Protein AF-A0A956RAL1-F1 (afdb_monomer_lite)

Structure (mmCIF, N/CA/C/O backbone):
data_AF-A0A956RAL1-F1
#
_entry.id   AF-A0A956RAL1-F1
#
loop_
_atom_site.group_PDB
_atom_site.id
_atom_site.type_symbol
_atom_site.label_atom_id
_atom_site.label_alt_id
_atom_site.label_comp_id
_atom_site.label_asym_id
_atom_site.label_entity_id
_atom_site.label_seq_id
_atom_site.pdbx_PDB_ins_code
_atom_site.Cartn_x
_atom_site.Cartn_y
_atom_site.Cartn_z
_atom_site.occupancy
_atom_site.B_iso_or_equiv
_atom_site.auth_seq_id
_atom_site.auth_comp_id
_atom_site.auth_asym_id
_atom_site.auth_atom_id
_atom_site.pdbx_PDB_model_num
ATOM 1 N N . MET A 1 1 ? -37.341 26.198 13.823 1.00 44.50 1 MET A N 1
ATOM 2 C CA . MET A 1 1 ? -37.412 26.665 12.422 1.00 44.50 1 MET A CA 1
ATOM 3 C C . MET A 1 1 ? -36.314 27.700 12.213 1.00 44.50 1 MET A C 1
ATOM 5 O O . MET A 1 1 ? -36.514 28.864 12.529 1.00 44.50 1 MET A O 1
ATOM 9 N N . ARG A 1 2 ? -35.116 27.268 11.810 1.00 42.72 2 ARG A N 1
ATOM 10 C CA . ARG A 1 2 ? -34.010 28.156 11.431 1.00 42.72 2 ARG A CA 1
ATOM 11 C C . ARG A 1 2 ? -33.652 27.806 9.994 1.00 42.72 2 ARG A C 1
ATOM 13 O O . ARG A 1 2 ? -33.245 26.686 9.722 1.00 42.72 2 ARG A O 1
ATOM 20 N N . THR A 1 3 ? -33.928 28.733 9.090 1.00 53.50 3 THR A N 1
ATOM 21 C CA . THR A 1 3 ? -33.617 28.647 7.665 1.00 53.50 3 THR A CA 1
ATOM 22 C C . THR A 1 3 ? -32.157 29.041 7.475 1.00 53.50 3 THR A C 1
ATOM 24 O O . THR A 1 3 ? -31.826 30.223 7.567 1.00 53.50 3 THR A O 1
ATOM 27 N N . SER A 1 4 ? -31.286 28.058 7.263 1.00 60.62 4 SER A N 1
ATOM 28 C CA . SER A 1 4 ? -29.888 28.298 6.905 1.00 60.62 4 SER A CA 1
ATOM 29 C C . SER A 1 4 ? -29.792 28.552 5.402 1.00 60.62 4 SER A C 1
ATOM 31 O O . SER A 1 4 ? -30.227 27.738 4.590 1.00 60.62 4 SER A O 1
ATOM 33 N N . SER A 1 5 ? -29.276 29.729 5.060 1.00 61.03 5 SER A N 1
ATOM 34 C CA . SER A 1 5 ? -29.072 30.231 3.703 1.00 61.03 5 SER A CA 1
ATOM 35 C C . SER A 1 5 ? -27.859 29.544 3.067 1.00 61.03 5 SER A C 1
ATOM 37 O O . SER A 1 5 ? -26.774 29.583 3.641 1.00 61.03 5 SER A O 1
ATOM 39 N N . LEU A 1 6 ? -28.034 28.935 1.893 1.00 53.41 6 LEU A N 1
ATOM 40 C CA . LEU A 1 6 ? -26.954 28.331 1.102 1.00 53.41 6 LEU A CA 1
ATOM 41 C C . LEU A 1 6 ? -26.214 29.410 0.282 1.00 53.41 6 LEU A C 1
ATOM 43 O O . LEU A 1 6 ? -26.884 30.232 -0.352 1.00 53.41 6 LEU A O 1
ATOM 47 N N . PRO A 1 7 ? -24.867 29.431 0.258 1.00 57.94 7 PRO A N 1
ATOM 48 C CA . PRO A 1 7 ? -24.104 30.259 -0.667 1.00 57.94 7 PRO A CA 1
ATOM 49 C C . PRO A 1 7 ? -24.065 29.647 -2.079 1.00 57.94 7 PRO A C 1
ATOM 51 O O . PRO A 1 7 ? -23.957 28.440 -2.272 1.00 57.94 7 PRO A O 1
ATOM 54 N N . SER A 1 8 ? -24.184 30.532 -3.064 1.00 59.50 8 SER A N 1
ATOM 55 C CA . SER A 1 8 ? -24.263 30.266 -4.503 1.00 59.50 8 SER A CA 1
ATOM 56 C C . SER A 1 8 ? -22.909 29.823 -5.087 1.00 59.50 8 SER A C 1
ATOM 58 O O . SER A 1 8 ? -21.905 30.464 -4.774 1.00 59.50 8 SER A O 1
ATOM 60 N N . PRO A 1 9 ? -22.843 28.822 -5.989 1.00 57.44 9 PRO A N 1
ATOM 61 C CA . PRO A 1 9 ? -21.608 28.506 -6.698 1.00 57.44 9 PRO A CA 1
ATOM 62 C C . PRO A 1 9 ? -21.349 29.525 -7.818 1.00 57.44 9 PRO A C 1
ATOM 64 O O . PRO A 1 9 ? -22.165 29.718 -8.722 1.00 57.44 9 PRO A O 1
ATOM 67 N N . SER A 1 10 ? -20.190 30.178 -7.753 1.00 63.53 10 SER A N 1
ATOM 68 C CA . SER A 1 10 ? -19.644 30.999 -8.834 1.00 63.53 10 SER A CA 1
ATOM 69 C C . SER A 1 10 ? -19.109 30.087 -9.937 1.00 63.53 10 SER A C 1
ATOM 71 O O . SER A 1 10 ? -18.067 29.454 -9.787 1.00 63.53 10 SER A O 1
ATOM 73 N N . ALA A 1 11 ? -19.826 30.019 -11.057 1.00 50.44 11 ALA A N 1
ATOM 74 C CA . ALA A 1 11 ? -19.377 29.342 -12.266 1.00 50.44 11 ALA A CA 1
ATOM 75 C C . ALA A 1 11 ? -18.252 30.147 -12.943 1.00 50.44 11 ALA A C 1
ATOM 77 O O . ALA A 1 11 ? -18.511 31.114 -13.662 1.00 50.44 11 ALA A O 1
ATOM 78 N N . SER A 1 12 ? -16.998 29.740 -12.738 1.00 56.34 12 SER A N 1
ATOM 79 C CA . SER A 1 12 ? -15.865 30.216 -13.538 1.00 56.34 12 SER A CA 1
ATOM 80 C C . SER A 1 12 ? -15.802 29.447 -14.858 1.00 56.34 12 SER A C 1
ATOM 82 O O . SER A 1 12 ? -15.228 28.368 -14.963 1.00 56.34 12 SER A O 1
ATOM 84 N N . LEU A 1 13 ? -16.415 30.033 -15.885 1.00 52.72 13 LEU A N 1
ATOM 85 C CA . LEU A 1 13 ? -16.243 29.679 -17.293 1.00 52.72 13 LEU A CA 1
ATOM 86 C C . LEU A 1 13 ? -14.821 30.045 -17.750 1.00 52.72 13 LEU A C 1
ATOM 88 O O . LEU A 1 13 ? -14.583 31.170 -18.191 1.00 52.72 13 LEU A O 1
ATOM 92 N N . LEU A 1 14 ? -13.881 29.098 -17.705 1.00 48.75 14 LEU A N 1
ATOM 93 C CA . LEU A 1 14 ? -12.611 29.248 -18.415 1.00 48.75 14 LEU A CA 1
ATOM 94 C C . LEU A 1 14 ? -12.797 28.806 -19.874 1.00 48.75 14 LEU A C 1
ATOM 96 O O . LEU A 1 14 ? -12.676 27.637 -20.229 1.00 48.75 14 LEU A O 1
ATOM 100 N N . ARG A 1 15 ? -13.134 29.771 -20.733 1.00 54.03 15 ARG A N 1
ATOM 101 C CA . ARG A 1 15 ? -13.015 29.637 -22.188 1.00 54.03 15 ARG A CA 1
ATOM 102 C C . ARG A 1 15 ? -11.593 30.007 -22.594 1.00 54.03 15 ARG A C 1
ATOM 104 O O . ARG A 1 15 ? -11.258 31.187 -22.594 1.00 54.03 15 ARG A O 1
ATOM 111 N N . ILE A 1 16 ? -10.799 29.030 -23.017 1.00 54.94 16 ILE A N 1
ATOM 112 C CA . ILE A 1 16 ? -9.628 29.270 -23.867 1.00 54.94 16 ILE A CA 1
ATOM 113 C C . ILE A 1 16 ? -9.800 28.395 -25.106 1.00 54.94 16 ILE A C 1
ATOM 115 O O . ILE A 1 16 ? -9.812 27.171 -25.028 1.00 54.94 16 ILE A O 1
ATOM 119 N N . GLY A 1 17 ? -10.044 29.058 -26.235 1.00 45.69 17 GLY A N 1
ATOM 120 C CA . GLY A 1 17 ? -10.116 28.453 -27.559 1.00 45.69 17 GLY A CA 1
ATOM 121 C C . GLY A 1 17 ? -8.859 28.729 -28.383 1.00 45.69 17 GLY A C 1
ATOM 122 O O . GLY A 1 17 ? -8.027 29.536 -27.979 1.00 45.69 17 GLY A O 1
ATOM 123 N N . LEU A 1 18 ? -8.834 28.111 -29.574 1.00 46.41 18 LEU A N 1
ATOM 124 C CA . LEU A 1 18 ? -7.872 28.256 -30.682 1.00 46.41 18 LEU A CA 1
ATOM 125 C C . LEU A 1 18 ? -6.436 27.815 -30.332 1.00 46.41 18 LEU A C 1
ATOM 127 O O . LEU A 1 18 ? -5.797 28.374 -29.460 1.00 46.41 18 LEU A O 1
ATOM 131 N N . GLY A 1 19 ? -5.829 26.824 -30.978 1.00 45.62 19 GLY A N 1
ATOM 132 C CA . GLY A 1 19 ? -5.876 26.496 -32.398 1.00 45.62 19 GLY A CA 1
ATOM 133 C C . GLY A 1 19 ? -4.474 26.703 -32.972 1.00 45.62 19 GLY A C 1
ATOM 134 O O . GLY A 1 19 ? -4.109 27.832 -33.276 1.00 45.62 19 GLY A O 1
ATOM 135 N N . VAL A 1 20 ? -3.698 25.626 -33.129 1.00 48.78 20 VAL A N 1
ATOM 136 C CA . VAL A 1 20 ? -2.492 25.615 -33.971 1.00 48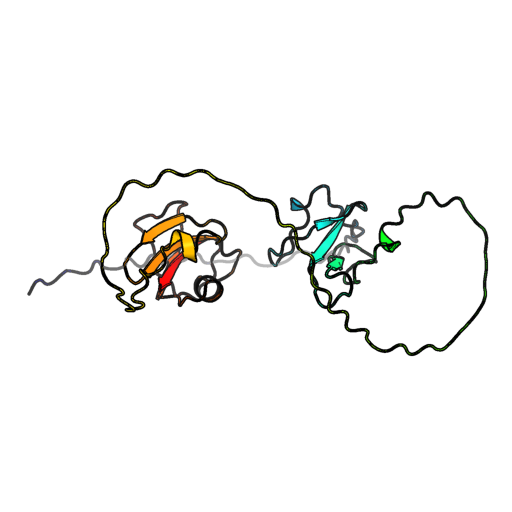.78 20 VAL A CA 1
ATOM 137 C C . VAL A 1 20 ? -2.493 24.335 -34.791 1.00 48.78 20 VAL A C 1
ATOM 139 O O . VAL A 1 20 ? -2.620 23.227 -34.278 1.00 48.78 20 VAL A O 1
ATOM 142 N N . ALA A 1 21 ? -2.427 24.551 -36.096 1.00 43.19 21 ALA A N 1
ATOM 143 C CA . ALA A 1 21 ? -2.454 23.565 -37.148 1.00 43.19 21 ALA A CA 1
ATOM 144 C C . ALA A 1 21 ? -1.040 23.087 -37.514 1.00 43.19 21 ALA A C 1
ATOM 146 O O . ALA A 1 21 ? -0.072 23.820 -37.354 1.00 43.19 21 ALA A O 1
ATOM 147 N N . LEU A 1 22 ? -1.012 21.901 -38.127 1.00 48.06 22 LEU A N 1
ATOM 148 C CA . LEU A 1 22 ? -0.051 21.413 -39.119 1.00 48.06 22 LEU A CA 1
ATOM 149 C C . LEU A 1 22 ? 1.447 21.367 -38.761 1.00 48.06 22 LEU A C 1
ATOM 151 O O . LEU A 1 22 ? 2.173 22.348 -38.875 1.00 48.06 22 LEU A O 1
ATOM 155 N N . GLY A 1 23 ? 1.911 20.121 -38.644 1.00 45.62 23 GLY A N 1
ATOM 156 C CA . GLY A 1 23 ? 2.935 19.599 -39.548 1.00 45.62 23 GLY A CA 1
ATOM 157 C C . GLY A 1 23 ? 4.351 19.610 -38.998 1.00 45.62 23 GLY A C 1
ATOM 158 O O . GLY A 1 23 ? 4.984 20.654 -38.971 1.00 45.62 23 GLY A O 1
ATOM 159 N N . LEU A 1 24 ? 4.874 18.425 -38.670 1.00 42.41 24 LEU A N 1
ATOM 160 C CA . LEU A 1 24 ? 6.307 18.133 -38.678 1.00 42.41 24 LEU A CA 1
ATOM 161 C C . LEU A 1 24 ? 6.535 16.618 -38.751 1.00 42.41 24 LEU A C 1
ATOM 163 O O . LEU A 1 24 ? 5.730 15.818 -38.282 1.00 42.41 24 LEU A O 1
ATOM 167 N N . ALA A 1 25 ? 7.597 16.271 -39.465 1.00 42.91 25 ALA A N 1
ATOM 168 C CA . ALA A 1 25 ? 7.891 14.980 -40.056 1.00 42.91 25 ALA A CA 1
ATOM 169 C C . ALA A 1 25 ? 8.073 13.837 -39.044 1.00 42.91 25 ALA A C 1
ATOM 171 O O . ALA A 1 25 ? 8.755 13.976 -38.033 1.00 42.91 25 ALA A O 1
ATOM 172 N N . LEU A 1 26 ? 7.512 12.677 -39.391 1.00 43.25 26 LEU A N 1
ATOM 173 C CA . LEU A 1 26 ? 7.809 11.385 -38.780 1.00 43.25 26 LEU A CA 1
ATOM 174 C C . LEU A 1 26 ? 9.192 10.909 -39.248 1.00 43.25 26 LEU A C 1
ATOM 176 O O . LEU A 1 26 ? 9.304 10.078 -40.145 1.00 43.25 26 LEU A O 1
ATOM 180 N N . GLU A 1 27 ? 10.248 11.429 -38.632 1.00 40.88 27 GLU A N 1
ATOM 181 C CA . GLU A 1 27 ? 11.518 10.709 -38.567 1.00 40.88 27 GLU A CA 1
ATOM 182 C C . GLU A 1 27 ? 11.409 9.715 -37.411 1.00 40.88 27 GLU A C 1
ATOM 184 O O . GLU A 1 27 ? 11.720 10.020 -36.260 1.00 40.88 27 GLU A O 1
ATOM 189 N N . ILE A 1 28 ? 10.916 8.512 -37.717 1.00 54.38 28 ILE A N 1
ATOM 190 C CA . ILE A 1 28 ? 10.986 7.361 -36.814 1.00 54.38 28 ILE A CA 1
ATOM 191 C C . ILE A 1 28 ? 12.452 6.921 -36.792 1.00 54.38 28 ILE A C 1
ATOM 193 O O . ILE A 1 28 ? 12.857 5.937 -37.406 1.00 54.38 28 ILE A O 1
ATOM 197 N N . SER A 1 29 ? 13.278 7.699 -36.100 1.00 46.19 29 SER A N 1
ATOM 198 C CA . SER A 1 29 ? 14.518 7.190 -35.549 1.00 46.19 29 SER A CA 1
ATOM 199 C C . SER A 1 29 ? 14.088 6.196 -34.482 1.00 46.19 29 SER A C 1
ATOM 201 O O . SER A 1 29 ? 13.729 6.596 -33.375 1.00 46.19 29 SER A O 1
ATOM 203 N N . CYS A 1 30 ? 14.045 4.906 -34.825 1.00 48.41 30 CYS A N 1
ATOM 204 C CA . CYS A 1 30 ? 14.053 3.840 -33.834 1.00 48.41 30 CYS A CA 1
ATOM 205 C C . CYS A 1 30 ? 15.334 4.022 -33.022 1.00 48.41 30 CYS A C 1
ATOM 207 O O . CYS A 1 30 ? 16.381 3.472 -33.358 1.00 48.41 30 CYS A O 1
ATOM 209 N N . ASN A 1 31 ? 15.260 4.859 -31.990 1.00 43.22 31 ASN A N 1
ATOM 210 C CA . ASN A 1 31 ? 16.261 4.969 -30.957 1.00 43.22 31 ASN A CA 1
ATOM 211 C C . ASN A 1 31 ? 16.146 3.666 -30.167 1.00 43.22 31 ASN A C 1
ATOM 213 O O . ASN A 1 31 ? 15.489 3.592 -29.131 1.00 43.22 31 ASN A O 1
ATOM 217 N N . LEU A 1 32 ? 16.696 2.604 -30.762 1.00 49.44 32 LEU A N 1
ATOM 218 C CA . LEU A 1 32 ? 17.024 1.348 -30.118 1.00 49.44 32 LEU A CA 1
ATOM 219 C C . LEU A 1 32 ? 18.118 1.689 -29.109 1.00 49.44 32 LEU A C 1
ATOM 221 O O . LEU A 1 32 ? 19.286 1.363 -29.302 1.00 49.44 32 LEU A O 1
ATOM 225 N N . ASN A 1 33 ? 17.738 2.409 -28.053 1.00 55.19 33 ASN A N 1
ATOM 226 C CA . ASN A 1 33 ? 18.484 2.363 -26.819 1.00 55.19 33 ASN A CA 1
ATOM 227 C C . ASN A 1 33 ? 18.525 0.872 -26.488 1.00 55.19 33 ASN A C 1
ATOM 229 O O . ASN A 1 33 ? 17.447 0.278 -26.352 1.00 55.19 33 ASN A O 1
ATOM 233 N N . PRO A 1 34 ? 19.709 0.233 -26.465 1.00 65.00 34 PRO A N 1
ATOM 234 C CA . PRO A 1 34 ? 19.781 -1.126 -25.966 1.00 65.00 34 PRO A CA 1
ATOM 235 C C . PRO A 1 34 ? 19.099 -1.078 -24.607 1.00 65.00 34 PRO A C 1
ATOM 237 O O . PRO A 1 34 ? 19.430 -0.205 -23.803 1.00 65.00 34 PRO A O 1
ATOM 240 N N . VAL A 1 35 ? 18.072 -1.908 -24.414 1.00 63.81 35 VAL A N 1
ATOM 241 C CA . VAL A 1 35 ? 17.359 -1.989 -23.141 1.00 63.81 35 VAL A CA 1
ATOM 242 C C . VAL A 1 35 ? 18.423 -2.388 -22.132 1.00 63.81 35 VAL A C 1
ATOM 244 O O . VAL A 1 35 ? 18.839 -3.543 -22.077 1.00 63.81 35 VAL A O 1
ATOM 247 N N . SER A 1 36 ? 18.984 -1.394 -21.449 1.00 75.31 36 SER A N 1
ATOM 248 C CA . SER A 1 36 ? 20.010 -1.609 -20.452 1.00 75.31 36 SER A CA 1
ATOM 249 C C . SER A 1 36 ? 19.325 -2.405 -19.366 1.00 75.31 36 SER A C 1
ATOM 251 O O . SER A 1 36 ? 18.308 -1.949 -18.837 1.00 75.31 36 SER A O 1
ATOM 253 N N . VAL A 1 37 ? 19.841 -3.604 -19.104 1.00 82.75 37 VAL A N 1
ATOM 254 C CA . VAL A 1 37 ? 19.346 -4.459 -18.029 1.00 82.75 37 VAL A CA 1
ATOM 255 C C . VAL A 1 37 ? 19.267 -3.597 -16.780 1.00 82.75 37 VAL A C 1
ATOM 257 O O . VAL A 1 37 ? 20.253 -2.961 -16.403 1.00 82.75 37 VAL A O 1
ATOM 260 N N . PHE A 1 38 ? 18.071 -3.488 -16.213 1.00 87.19 38 PHE A N 1
ATOM 261 C CA . PHE A 1 38 ? 17.890 -2.693 -15.014 1.00 87.19 38 PHE A CA 1
ATOM 262 C C . PHE A 1 38 ? 18.666 -3.365 -13.887 1.00 87.19 38 PHE A C 1
ATOM 264 O O . PHE A 1 38 ? 18.448 -4.547 -13.626 1.00 87.19 38 PHE A O 1
ATOM 271 N N . THR A 1 39 ? 19.552 -2.613 -13.239 1.00 92.31 39 THR A N 1
ATOM 272 C CA . THR A 1 39 ? 20.299 -3.091 -12.078 1.00 92.31 39 THR A CA 1
ATOM 273 C C . THR A 1 39 ? 19.887 -2.325 -10.832 1.00 92.31 39 THR A C 1
ATOM 275 O O . THR A 1 39 ? 19.912 -1.093 -10.843 1.00 92.31 39 THR A O 1
ATOM 278 N N . CYS A 1 40 ? 19.539 -3.033 -9.766 1.00 93.88 40 CYS A N 1
ATOM 279 C CA . CYS A 1 40 ? 19.271 -2.455 -8.452 1.00 93.88 40 CYS A CA 1
ATOM 280 C C . CYS A 1 40 ? 20.552 -2.404 -7.605 1.00 93.88 40 CYS A C 1
ATOM 282 O O . CYS A 1 40 ? 21.464 -3.199 -7.810 1.00 93.88 40 CYS A O 1
ATOM 284 N N . LEU A 1 41 ? 20.630 -1.455 -6.670 1.00 94.44 41 LEU A N 1
ATOM 285 C CA . LEU A 1 41 ? 21.670 -1.430 -5.629 1.00 94.44 41 LEU A CA 1
ATOM 286 C C . LEU A 1 41 ? 21.078 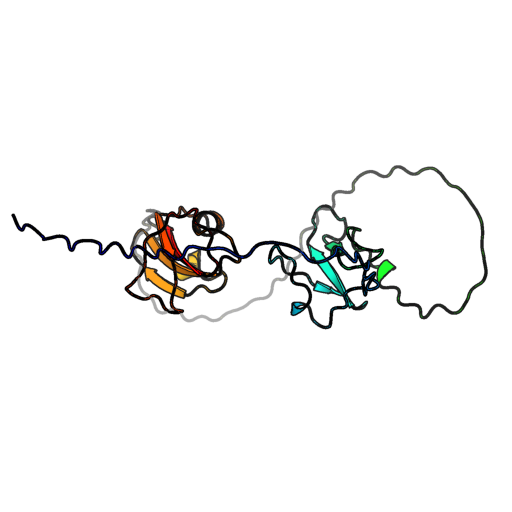-1.725 -4.250 1.00 94.44 41 LEU A C 1
ATOM 288 O O . LEU A 1 41 ? 21.755 -2.275 -3.386 1.00 94.44 41 LEU A O 1
ATOM 292 N N . GLU A 1 42 ? 19.818 -1.347 -4.058 1.00 95.38 42 GLU A N 1
ATOM 293 C CA . GLU A 1 42 ? 19.059 -1.526 -2.829 1.00 95.38 42 GLU A CA 1
ATOM 294 C C . GLU A 1 42 ? 17.635 -1.977 -3.177 1.00 95.38 42 GLU A C 1
ATOM 296 O O . GLU A 1 42 ? 17.140 -1.717 -4.280 1.00 95.38 42 GLU A O 1
ATOM 301 N N . ASP A 1 43 ? 16.946 -2.604 -2.222 1.00 94.50 43 ASP A N 1
ATOM 302 C CA . ASP A 1 43 ? 15.562 -3.080 -2.387 1.00 94.50 43 ASP A CA 1
ATOM 303 C C . ASP A 1 43 ? 14.602 -1.946 -2.779 1.00 94.50 43 ASP A C 1
ATOM 305 O O . ASP A 1 43 ? 13.682 -2.137 -3.565 1.00 94.50 43 ASP A O 1
ATOM 309 N N . GLN A 1 44 ? 14.873 -0.717 -2.329 1.00 91.69 44 GLN A N 1
ATOM 310 C CA . GLN A 1 44 ? 14.095 0.475 -2.691 1.00 91.69 44 GLN A CA 1
ATOM 311 C C . GLN A 1 44 ? 14.175 0.831 -4.183 1.00 91.69 44 GLN A C 1
ATOM 313 O O . GLN A 1 44 ? 13.388 1.637 -4.666 1.00 91.69 44 GLN A O 1
ATOM 318 N N . ASN A 1 45 ? 15.129 0.275 -4.936 1.00 91.56 45 ASN A N 1
ATOM 319 C CA . ASN A 1 45 ? 15.161 0.425 -6.391 1.00 91.56 45 ASN A CA 1
ATOM 320 C C . ASN A 1 45 ? 14.246 -0.586 -7.098 1.00 91.56 45 ASN A C 1
ATOM 322 O O . ASN A 1 45 ? 13.949 -0.417 -8.279 1.00 91.56 45 ASN A O 1
ATOM 326 N N . CYS A 1 46 ? 13.800 -1.618 -6.387 1.00 92.44 46 CYS A N 1
ATOM 327 C CA . CYS A 1 46 ? 12.909 -2.660 -6.865 1.00 92.44 46 CYS A CA 1
ATOM 328 C C . CYS A 1 46 ? 11.461 -2.335 -6.476 1.00 92.44 46 CYS A C 1
ATOM 330 O O . CYS A 1 46 ? 10.838 -3.041 -5.691 1.00 92.44 46 CYS A O 1
ATOM 332 N N . ILE A 1 47 ? 10.923 -1.245 -7.022 1.00 85.06 47 ILE A N 1
ATOM 333 C CA . ILE A 1 47 ? 9.503 -0.903 -6.877 1.00 85.06 47 ILE A CA 1
ATOM 334 C C . ILE A 1 47 ? 8.826 -1.239 -8.202 1.00 85.06 47 ILE A C 1
ATOM 336 O O . ILE A 1 47 ? 9.209 -0.698 -9.247 1.00 85.06 47 ILE A O 1
ATOM 340 N N . ASP A 1 48 ? 7.875 -2.169 -8.173 1.00 75.62 48 ASP A N 1
ATOM 341 C CA . ASP A 1 48 ? 7.027 -2.436 -9.330 1.00 75.62 48 ASP A CA 1
ATOM 342 C C . ASP A 1 48 ? 5.919 -1.370 -9.444 1.00 75.62 48 ASP A C 1
ATOM 344 O O . ASP A 1 48 ? 5.679 -0.584 -8.527 1.00 75.62 48 ASP A O 1
ATOM 348 N N . GLU A 1 49 ? 5.240 -1.304 -10.592 1.00 71.44 49 GLU A N 1
ATOM 349 C CA . GLU A 1 49 ? 4.115 -0.367 -10.776 1.00 71.44 49 GLU A CA 1
ATOM 350 C C . GLU A 1 49 ? 2.910 -0.696 -9.876 1.00 71.44 49 GLU A C 1
ATOM 352 O O . GLU A 1 49 ? 1.971 0.091 -9.807 1.00 71.44 49 GLU A O 1
ATOM 357 N N . ALA A 1 50 ? 2.931 -1.845 -9.195 1.00 67.88 50 ALA A N 1
ATOM 358 C CA . ALA A 1 50 ? 1.889 -2.294 -8.283 1.00 67.88 50 ALA A CA 1
ATOM 359 C C . ALA A 1 50 ? 2.215 -2.002 -6.804 1.00 67.88 50 ALA A C 1
ATOM 361 O O . ALA A 1 50 ? 1.440 -2.396 -5.934 1.00 67.88 50 ALA A O 1
ATOM 362 N N . GLY A 1 51 ? 3.347 -1.350 -6.505 1.00 77.00 51 GLY A N 1
ATOM 363 C CA . GLY A 1 51 ? 3.792 -1.066 -5.138 1.00 77.00 51 GLY A CA 1
ATOM 364 C C . GLY A 1 51 ? 4.124 -2.313 -4.307 1.00 77.00 51 GLY A C 1
ATOM 365 O O . GLY A 1 51 ? 4.333 -2.212 -3.097 1.00 77.00 51 GLY A O 1
ATOM 366 N N . MET A 1 52 ? 4.186 -3.500 -4.914 1.00 75.69 52 MET A N 1
ATOM 367 C CA . MET A 1 52 ? 4.550 -4.722 -4.209 1.00 75.69 52 MET A CA 1
ATOM 368 C C . MET A 1 52 ? 6.066 -4.734 -4.008 1.00 75.69 52 MET A C 1
ATOM 370 O O . MET A 1 52 ? 6.840 -4.733 -4.964 1.00 75.69 52 MET A O 1
ATOM 374 N N . GLY A 1 53 ? 6.501 -4.724 -2.744 1.00 81.38 53 GLY A N 1
ATOM 375 C CA . GLY A 1 53 ? 7.920 -4.675 -2.388 1.00 81.38 53 GLY A CA 1
ATOM 376 C C . GLY A 1 53 ? 8.708 -5.820 -3.028 1.00 81.38 53 GLY A C 1
ATOM 377 O O . GLY A 1 53 ? 8.523 -6.984 -2.665 1.00 81.38 53 GLY A O 1
ATOM 378 N N . ALA A 1 54 ? 9.589 -5.489 -3.973 1.00 91.75 54 ALA A N 1
ATOM 379 C CA . ALA A 1 54 ? 10.516 -6.433 -4.577 1.00 91.75 54 ALA A CA 1
ATOM 380 C C . ALA A 1 54 ? 11.898 -6.331 -3.915 1.00 91.75 54 ALA A C 1
ATOM 382 O O . ALA A 1 54 ? 12.265 -5.309 -3.337 1.00 91.75 54 ALA A O 1
ATOM 383 N N . LEU A 1 55 ? 12.653 -7.427 -3.959 1.00 95.25 55 LEU A N 1
ATOM 384 C CA . LEU A 1 55 ? 13.960 -7.548 -3.317 1.00 95.25 55 LEU A CA 1
ATOM 385 C C . LEU A 1 55 ? 15.073 -7.435 -4.360 1.00 95.25 55 LEU A C 1
ATOM 387 O O . LEU A 1 55 ? 14.958 -8.001 -5.449 1.00 95.25 55 LEU A O 1
ATOM 391 N N . CYS A 1 56 ? 16.154 -6.737 -4.024 1.00 95.94 56 CYS A N 1
ATOM 392 C CA . CYS A 1 56 ? 17.345 -6.675 -4.856 1.00 95.94 56 CYS A CA 1
ATOM 393 C C . CYS A 1 56 ? 18.256 -7.871 -4.556 1.00 95.94 56 CYS A C 1
ATOM 395 O O . CYS A 1 56 ? 18.839 -7.978 -3.477 1.00 95.94 56 CYS A O 1
ATOM 397 N N . GLU A 1 57 ? 18.386 -8.790 -5.512 1.00 95.06 57 GLU A N 1
ATOM 398 C CA . GLU A 1 57 ? 19.236 -9.971 -5.357 1.00 95.06 57 GLU A CA 1
ATOM 399 C C . GLU A 1 57 ? 20.727 -9.637 -5.605 1.00 95.06 57 GLU A C 1
ATOM 401 O O . GLU A 1 57 ? 21.046 -8.632 -6.249 1.00 95.06 57 GLU A O 1
ATOM 406 N N . PRO A 1 58 ? 21.685 -10.482 -5.165 1.00 93.06 58 PRO A N 1
ATOM 407 C CA . PRO A 1 58 ? 23.126 -10.208 -5.284 1.00 93.06 58 PRO A CA 1
ATOM 408 C C . PRO A 1 58 ? 23.656 -10.004 -6.713 1.00 93.06 58 PRO A C 1
ATOM 410 O O . PRO A 1 58 ? 24.730 -9.433 -6.905 1.00 93.06 58 PRO A O 1
ATOM 413 N N . ASN A 1 59 ? 22.924 -10.473 -7.726 1.00 90.25 59 ASN A N 1
ATOM 414 C CA . ASN A 1 59 ? 23.222 -10.224 -9.138 1.00 90.25 59 ASN A CA 1
ATOM 415 C C . ASN A 1 59 ? 22.725 -8.845 -9.625 1.00 90.25 59 ASN A C 1
ATOM 417 O O . ASN A 1 59 ? 22.814 -8.553 -10.817 1.00 90.25 59 ASN A O 1
ATOM 421 N N . ASN A 1 60 ? 22.263 -7.991 -8.706 1.00 94.88 60 ASN A N 1
ATOM 422 C CA . ASN A 1 60 ? 21.680 -6.674 -8.941 1.00 94.88 60 ASN A CA 1
ATOM 423 C C . ASN A 1 60 ? 20.382 -6.727 -9.759 1.00 94.88 60 ASN A C 1
ATOM 425 O O . ASN A 1 60 ? 20.080 -5.776 -10.471 1.00 94.88 60 ASN A O 1
ATOM 429 N N . LEU A 1 61 ? 19.610 -7.813 -9.695 1.00 94.44 61 LEU A N 1
ATOM 430 C CA . LEU A 1 61 ? 18.307 -7.927 -10.358 1.00 94.44 61 LEU A CA 1
ATOM 431 C C . LEU A 1 61 ? 17.185 -8.033 -9.320 1.00 94.44 61 LEU A C 1
ATOM 433 O O . LEU A 1 61 ? 17.374 -8.585 -8.240 1.00 94.44 61 LEU A O 1
ATOM 437 N N . CYS A 1 62 ? 16.006 -7.516 -9.659 1.00 95.75 62 CYS A N 1
ATOM 438 C CA . CYS A 1 62 ? 14.862 -7.507 -8.749 1.00 95.75 62 CYS A CA 1
ATOM 439 C C . CYS A 1 62 ? 14.055 -8.812 -8.812 1.00 95.75 62 CYS A C 1
ATOM 441 O O . CYS A 1 62 ? 13.730 -9.286 -9.908 1.00 95.75 62 CYS A O 1
ATOM 443 N N . THR A 1 63 ? 13.649 -9.333 -7.654 1.00 96.06 63 THR A N 1
ATOM 444 C CA . THR A 1 63 ? 12.679 -10.431 -7.517 1.00 96.06 63 THR A CA 1
ATOM 445 C C . THR A 1 63 ? 11.404 -9.959 -6.827 1.00 96.06 63 THR A C 1
ATOM 447 O O . THR A 1 63 ? 11.446 -9.237 -5.837 1.00 96.06 63 THR A O 1
ATOM 450 N N . VAL A 1 64 ? 10.252 -10.375 -7.347 1.00 95.00 64 VAL A N 1
ATOM 451 C CA . VAL A 1 64 ? 8.920 -10.063 -6.811 1.00 95.00 64 VAL A CA 1
ATOM 452 C C . VAL A 1 64 ? 8.352 -11.325 -6.146 1.00 95.00 64 VAL A C 1
ATOM 454 O O . VAL A 1 64 ? 8.562 -12.421 -6.682 1.00 95.00 64 VAL A O 1
ATOM 457 N N . PRO A 1 65 ? 7.645 -11.229 -5.005 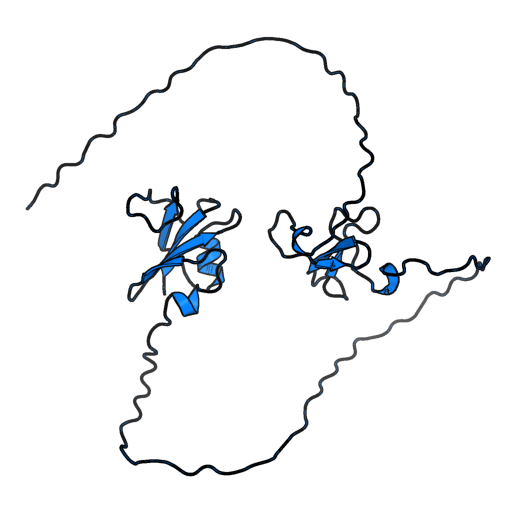1.00 94.50 65 PRO A N 1
ATOM 458 C CA . PRO A 1 65 ? 6.959 -12.373 -4.407 1.00 94.50 65 PRO A CA 1
ATOM 459 C C . PRO A 1 65 ? 5.958 -13.007 -5.385 1.00 94.50 65 PRO A C 1
ATOM 461 O O . PRO A 1 65 ? 5.077 -12.332 -5.912 1.00 94.50 65 PRO A O 1
ATOM 464 N N . ASP A 1 66 ? 6.076 -14.314 -5.622 1.00 95.00 66 ASP A N 1
ATOM 465 C CA . ASP A 1 66 ? 5.177 -15.064 -6.504 1.00 95.00 66 ASP A CA 1
ATOM 466 C C . ASP A 1 66 ? 4.960 -16.488 -5.977 1.00 95.00 66 ASP A C 1
ATOM 468 O O . ASP A 1 66 ? 5.834 -17.352 -6.060 1.00 95.00 66 ASP A O 1
ATOM 472 N N . MET A 1 67 ? 3.754 -16.747 -5.469 1.00 95.25 67 MET A N 1
ATOM 473 C CA . MET A 1 67 ? 3.364 -18.043 -4.900 1.00 95.25 67 MET A CA 1
ATOM 474 C C . MET A 1 67 ? 3.142 -19.137 -5.956 1.00 95.25 67 MET A C 1
ATOM 476 O O . MET A 1 67 ? 2.964 -20.301 -5.601 1.00 95.25 67 MET A O 1
ATOM 480 N N . THR A 1 68 ? 3.129 -18.788 -7.247 1.00 96.94 68 THR A N 1
ATOM 481 C CA . THR A 1 68 ? 3.108 -19.772 -8.340 1.00 96.94 68 THR A CA 1
ATOM 482 C C . THR A 1 68 ? 4.490 -20.369 -8.594 1.00 96.94 68 THR A C 1
ATOM 484 O O . THR A 1 68 ? 4.593 -21.472 -9.136 1.00 96.94 68 THR A O 1
ATOM 487 N N . CYS A 1 69 ? 5.547 -19.680 -8.154 1.00 96.69 69 CYS A N 1
ATOM 488 C CA . CYS A 1 69 ? 6.911 -20.167 -8.233 1.00 96.69 69 CYS A CA 1
ATOM 489 C C . CYS A 1 69 ? 7.253 -21.063 -7.033 1.00 96.69 69 CYS A C 1
ATOM 491 O O . CYS A 1 69 ? 6.945 -20.702 -5.897 1.00 96.69 69 CYS A O 1
ATOM 493 N N . PRO A 1 70 ? 7.946 -22.203 -7.233 1.00 96.12 70 PRO A N 1
ATOM 494 C CA . PRO A 1 70 ? 8.348 -23.086 -6.133 1.00 96.12 70 PRO A CA 1
ATOM 495 C C . PRO A 1 70 ? 9.200 -22.401 -5.055 1.00 96.12 70 PRO A C 1
ATOM 497 O O . PRO A 1 70 ? 9.136 -22.780 -3.889 1.00 96.12 70 PRO A O 1
ATOM 500 N N . SER A 1 71 ? 9.979 -21.387 -5.438 1.00 95.06 71 SER A N 1
ATOM 501 C CA . SER A 1 71 ? 10.796 -20.559 -4.544 1.00 95.06 71 SER A CA 1
ATOM 502 C C . SER A 1 71 ? 10.014 -19.445 -3.834 1.00 95.06 71 SER A C 1
ATOM 504 O O . SER A 1 71 ? 10.576 -18.751 -2.991 1.00 95.06 71 SER A O 1
ATOM 506 N N . GLY A 1 72 ? 8.736 -19.242 -4.175 1.00 95.62 72 GLY A N 1
ATOM 507 C CA . GLY A 1 72 ? 7.925 -18.122 -3.693 1.00 95.62 72 GLY A CA 1
ATOM 508 C C . GLY A 1 72 ? 8.301 -16.768 -4.305 1.00 95.62 72 GLY A C 1
ATOM 509 O O . GLY A 1 72 ? 7.824 -15.737 -3.831 1.00 95.62 72 GLY A O 1
ATOM 510 N N . LYS A 1 73 ? 9.167 -16.745 -5.327 1.00 95.75 73 LYS A N 1
ATOM 511 C CA . LYS A 1 73 ? 9.682 -15.529 -5.970 1.00 95.75 73 LYS A CA 1
ATOM 512 C C . LYS A 1 73 ? 9.790 -15.688 -7.490 1.00 95.75 73 LYS A C 1
ATOM 514 O O . LYS A 1 73 ? 10.106 -16.768 -7.994 1.00 95.75 73 LYS A O 1
ATOM 519 N N . ARG A 1 74 ? 9.620 -14.585 -8.219 1.00 96.25 74 ARG A N 1
ATOM 520 C CA . ARG A 1 74 ? 9.786 -14.487 -9.677 1.00 96.25 74 ARG A CA 1
ATOM 521 C C . ARG A 1 74 ? 10.660 -13.289 -10.038 1.00 96.25 74 ARG A C 1
ATOM 523 O O . ARG A 1 74 ? 10.564 -12.240 -9.410 1.00 96.25 74 ARG A O 1
ATOM 530 N N . TRP A 1 75 ? 11.500 -13.421 -11.056 1.00 95.44 75 TRP A N 1
ATOM 531 C CA . TRP A 1 75 ? 12.295 -12.312 -11.583 1.00 95.44 75 TRP A CA 1
ATOM 532 C C . TRP A 1 75 ? 11.395 -11.222 -12.186 1.00 95.44 75 TRP A C 1
ATOM 534 O O . TRP A 1 75 ? 10.476 -11.518 -12.955 1.00 95.44 75 TRP A O 1
ATOM 544 N N . HIS A 1 76 ? 11.673 -9.957 -11.860 1.00 94.38 76 HIS A N 1
ATOM 545 C CA . HIS A 1 76 ? 10.931 -8.802 -12.374 1.00 94.38 76 HIS A CA 1
ATOM 546 C C . HIS A 1 76 ? 11.061 -8.690 -13.903 1.00 94.38 76 HIS A C 1
ATOM 548 O O . HIS A 1 76 ? 12.095 -9.031 -14.476 1.00 94.38 76 HIS A O 1
ATOM 554 N N . ASP A 1 77 ? 10.076 -8.089 -14.573 1.00 92.44 77 ASP A N 1
ATOM 555 C CA . ASP A 1 77 ? 10.032 -7.913 -16.038 1.00 92.44 77 ASP A CA 1
ATOM 556 C C . ASP A 1 77 ? 11.217 -7.132 -16.641 1.00 92.44 77 ASP A C 1
ATOM 558 O O . ASP A 1 77 ? 11.409 -7.099 -17.855 1.00 92.44 77 ASP A O 1
ATOM 562 N N . ARG A 1 78 ? 12.039 -6.497 -15.796 1.00 89.62 78 ARG A N 1
ATOM 563 C CA . ARG A 1 78 ? 13.222 -5.729 -16.205 1.00 89.62 78 ARG A CA 1
ATOM 564 C C . ARG A 1 78 ? 14.525 -6.531 -16.084 1.00 89.62 78 ARG A C 1
ATOM 566 O O . ARG A 1 78 ? 15.580 -6.019 -16.454 1.00 89.62 78 ARG A O 1
ATOM 573 N N . ALA A 1 79 ? 14.460 -7.784 -15.628 1.00 92.12 79 ALA A N 1
ATOM 574 C CA . ALA A 1 79 ? 15.599 -8.684 -15.429 1.00 92.12 79 ALA A CA 1
ATOM 575 C C . ALA A 1 79 ? 16.115 -9.339 -16.732 1.00 92.12 79 ALA A C 1
ATOM 577 O O . ALA A 1 79 ? 16.648 -10.447 -16.711 1.00 92.12 79 ALA A O 1
ATOM 578 N N . ALA A 1 80 ? 15.950 -8.667 -17.878 1.00 90.38 80 ALA A N 1
ATOM 579 C CA . ALA A 1 80 ? 16.364 -9.138 -19.201 1.00 90.38 80 ALA A CA 1
ATOM 580 C C . ALA A 1 80 ? 15.918 -10.584 -19.495 1.00 90.38 80 ALA A C 1
ATOM 582 O O . ALA A 1 80 ? 14.725 -10.872 -19.483 1.00 90.38 80 ALA A O 1
ATOM 583 N N . ASP A 1 81 ? 16.858 -11.499 -19.738 1.00 91.12 81 ASP A N 1
ATOM 584 C CA . ASP A 1 81 ? 16.573 -12.892 -20.104 1.00 91.12 81 ASP A CA 1
ATOM 585 C C . ASP A 1 81 ? 15.946 -13.717 -18.967 1.00 91.12 81 ASP A C 1
ATOM 587 O O . ASP A 1 81 ? 15.471 -14.836 -19.198 1.00 91.12 81 ASP A O 1
ATOM 591 N N . LEU A 1 82 ? 15.954 -13.191 -17.740 1.00 93.69 82 LEU A N 1
ATOM 592 C CA . LEU A 1 82 ? 15.329 -13.809 -16.574 1.00 93.69 82 LEU A CA 1
ATOM 593 C C . LEU A 1 82 ? 13.904 -13.301 -16.329 1.00 93.69 82 LEU A C 1
ATOM 595 O O . LEU A 1 82 ? 13.183 -13.924 -15.559 1.00 93.69 82 LEU A O 1
ATOM 599 N N . ALA A 1 83 ? 13.469 -12.233 -17.005 1.00 94.06 83 ALA A N 1
ATOM 600 C CA . ALA A 1 83 ? 12.158 -11.615 -16.814 1.00 94.06 83 ALA A CA 1
ATOM 601 C C . ALA A 1 83 ? 11.004 -12.637 -16.820 1.00 94.06 83 ALA A C 1
ATOM 603 O O . ALA A 1 83 ? 10.846 -13.417 -17.764 1.00 94.06 83 ALA A O 1
ATOM 604 N N . GLY A 1 84 ? 10.202 -12.640 -15.748 1.00 94.38 84 GLY A N 1
ATOM 605 C CA . GLY A 1 84 ? 9.036 -13.512 -15.596 1.00 94.38 84 GLY A CA 1
ATOM 606 C C . GLY A 1 84 ? 9.352 -14.985 -15.307 1.00 94.38 84 GLY A C 1
ATOM 607 O O . GLY A 1 84 ? 8.426 -15.781 -15.153 1.00 94.38 84 GLY A O 1
ATOM 608 N N . LYS A 1 85 ? 10.626 -15.379 -15.210 1.00 96.81 85 LYS A N 1
ATOM 609 C CA . LYS A 1 85 ? 11.004 -16.729 -14.777 1.00 96.81 85 LYS A CA 1
ATOM 610 C C . LYS A 1 85 ? 10.979 -16.824 -13.259 1.00 96.81 85 LYS A C 1
ATOM 612 O O . LYS A 1 85 ? 11.275 -15.855 -12.559 1.00 96.81 85 LYS A O 1
ATOM 617 N N . CYS A 1 86 ? 10.641 -18.003 -12.752 1.00 97.25 86 CYS A N 1
ATOM 618 C CA . CYS A 1 86 ? 10.770 -18.275 -11.329 1.00 97.25 86 CYS A CA 1
ATOM 619 C C . CYS A 1 86 ? 12.225 -18.148 -10.896 1.00 97.25 86 CYS A C 1
ATOM 621 O O . CYS A 1 86 ? 13.129 -18.518 -11.639 1.00 97.25 86 CYS A O 1
ATOM 623 N N . TYR A 1 87 ? 12.426 -17.602 -9.703 1.00 95.56 87 TYR A N 1
ATOM 624 C CA . TYR A 1 87 ? 13.752 -17.469 -9.128 1.00 95.56 87 TYR A CA 1
ATOM 625 C C . TYR A 1 87 ? 14.295 -18.858 -8.764 1.00 95.56 87 TYR A C 1
ATOM 627 O O . TYR A 1 87 ? 13.627 -19.599 -8.035 1.00 95.56 87 TYR A O 1
ATOM 635 N N . GLU A 1 88 ? 15.492 -19.195 -9.242 1.00 93.75 88 GLU A N 1
ATOM 636 C CA . GLU A 1 88 ? 16.232 -20.398 -8.861 1.00 93.75 88 GLU A CA 1
ATOM 637 C C . GLU A 1 88 ? 17.583 -19.995 -8.250 1.00 93.75 88 GLU A C 1
ATOM 639 O O . GLU A 1 88 ? 18.297 -19.161 -8.802 1.00 93.75 88 GLU A O 1
ATOM 644 N N . ASP A 1 89 ? 17.987 -20.604 -7.129 1.00 85.88 89 ASP A N 1
ATOM 645 C CA . ASP A 1 89 ? 19.263 -20.269 -6.466 1.00 85.88 89 ASP A CA 1
ATOM 646 C C . ASP A 1 89 ? 20.496 -20.542 -7.349 1.00 85.88 89 ASP A C 1
ATOM 648 O O . ASP A 1 89 ? 21.561 -19.959 -7.149 1.00 85.88 89 ASP A O 1
ATOM 652 N N . SER A 1 90 ? 20.362 -21.405 -8.360 1.00 82.81 90 SER A N 1
ATOM 653 C CA . SER A 1 90 ? 21.393 -21.651 -9.372 1.00 82.81 90 SER A CA 1
ATOM 654 C C . SER A 1 90 ? 21.645 -20.459 -10.301 1.00 82.81 90 SER A C 1
ATOM 656 O O . SER A 1 90 ? 22.742 -20.356 -10.851 1.00 82.81 90 SER A O 1
ATOM 658 N N . ASP A 1 91 ? 20.683 -19.542 -10.448 1.00 77.12 91 ASP A N 1
ATOM 659 C CA . ASP A 1 91 ? 20.808 -18.348 -11.296 1.00 77.12 91 ASP A CA 1
ATOM 660 C C . ASP A 1 91 ? 21.693 -17.264 -10.662 1.00 77.12 91 ASP A C 1
ATOM 662 O O . ASP A 1 91 ? 22.195 -16.376 -11.354 1.00 77.12 91 ASP A O 1
ATOM 666 N N . LEU A 1 92 ? 21.942 -17.349 -9.349 1.00 74.56 92 LEU A N 1
ATOM 667 C CA . LEU A 1 92 ? 22.878 -16.471 -8.640 1.00 74.56 92 LEU A CA 1
ATOM 668 C C . LEU A 1 92 ? 24.352 -16.798 -8.923 1.00 74.56 92 LEU A C 1
ATOM 670 O O . LEU A 1 92 ? 25.247 -16.131 -8.401 1.00 74.56 92 LEU A O 1
ATOM 674 N N . GLY A 1 93 ? 24.615 -17.816 -9.747 1.00 61.03 93 GLY A N 1
ATOM 675 C CA . GLY A 1 93 ? 25.941 -18.278 -10.140 1.00 61.03 93 GLY A CA 1
ATOM 676 C C . GLY A 1 93 ? 26.688 -17.303 -11.047 1.00 61.03 93 GLY A C 1
ATOM 677 O O . GLY A 1 93 ? 27.002 -17.625 -12.192 1.00 61.03 93 GLY A O 1
ATOM 678 N N . GLY A 1 94 ? 27.039 -16.131 -10.514 1.00 53.28 94 GLY A N 1
ATOM 679 C CA . GLY A 1 94 ? 28.172 -15.352 -10.986 1.00 53.28 94 GLY A CA 1
ATOM 680 C C . GLY A 1 94 ? 29.408 -16.249 -10.997 1.00 53.28 94 GLY A C 1
ATOM 681 O O . GLY A 1 94 ? 29.863 -16.750 -9.971 1.00 53.28 94 GLY A O 1
ATOM 682 N N . THR A 1 95 ? 29.910 -16.504 -12.194 1.00 45.81 95 THR A N 1
ATOM 683 C CA . THR A 1 95 ? 31.051 -17.363 -12.473 1.00 45.81 95 THR A CA 1
ATOM 684 C C . THR A 1 95 ? 32.321 -16.883 -11.769 1.00 45.81 95 THR A C 1
ATOM 686 O O . THR A 1 95 ? 33.002 -15.997 -12.276 1.00 45.81 95 THR A O 1
ATOM 689 N N . ASP A 1 96 ? 32.735 -17.591 -10.722 1.00 46.19 96 ASP A N 1
ATOM 690 C CA . ASP A 1 96 ? 34.104 -18.112 -10.657 1.00 46.19 96 ASP A CA 1
ATOM 691 C C . ASP A 1 96 ? 34.105 -19.508 -11.306 1.00 46.19 96 ASP A C 1
ATOM 693 O O . ASP A 1 96 ? 34.332 -20.534 -10.670 1.00 46.19 96 ASP A O 1
ATOM 697 N N . THR A 1 97 ? 33.766 -19.591 -12.596 1.00 48.91 97 THR A N 1
ATOM 698 C CA . THR A 1 97 ? 33.880 -20.840 -13.363 1.00 48.91 97 THR A CA 1
ATOM 699 C C . THR A 1 97 ? 34.933 -20.661 -14.436 1.00 48.91 97 THR A C 1
ATOM 701 O O . THR A 1 97 ? 34.704 -20.150 -15.530 1.00 48.91 97 THR A O 1
ATOM 704 N N . VAL A 1 98 ? 36.129 -21.093 -14.054 1.00 52.06 98 VAL A N 1
ATOM 705 C CA . VAL A 1 98 ? 37.260 -21.404 -14.918 1.00 52.06 98 VAL A CA 1
ATOM 706 C C . VAL A 1 98 ? 36.769 -22.247 -16.098 1.00 52.06 98 VAL A C 1
ATOM 708 O O . VAL A 1 98 ? 36.042 -23.221 -15.911 1.00 52.06 98 VAL A O 1
ATOM 711 N N . ALA A 1 99 ? 37.174 -21.867 -17.309 1.00 54.03 99 ALA A N 1
ATOM 712 C CA . ALA A 1 99 ? 36.857 -22.558 -18.551 1.00 54.03 99 ALA A CA 1
ATOM 713 C C . ALA A 1 99 ? 37.116 -24.076 -18.448 1.00 54.03 99 ALA A C 1
ATOM 715 O O . ALA A 1 99 ? 38.262 -24.523 -18.400 1.00 54.03 99 ALA A O 1
ATOM 716 N N . GLY A 1 100 ? 36.036 -24.857 -18.429 1.00 50.66 100 GLY A N 1
ATOM 717 C CA . GLY A 1 100 ? 36.048 -26.315 -18.440 1.00 50.66 100 GLY A CA 1
ATOM 718 C C . GLY A 1 100 ? 35.316 -26.840 -19.667 1.00 50.66 100 GLY A C 1
ATOM 719 O O . GLY A 1 100 ? 34.093 -26.832 -19.736 1.00 50.66 100 GLY A O 1
ATOM 720 N N . THR A 1 101 ? 36.099 -27.262 -20.650 1.00 53.06 101 THR A N 1
ATOM 721 C CA . THR A 1 101 ? 35.717 -27.866 -21.926 1.00 53.06 101 THR A CA 1
ATOM 722 C C . THR A 1 101 ? 34.704 -29.014 -21.795 1.00 53.06 101 THR A C 1
ATOM 724 O O . THR A 1 101 ? 35.004 -30.026 -21.178 1.00 53.06 101 THR A O 1
ATOM 727 N N . GLY A 1 102 ? 33.566 -28.869 -22.485 1.00 62.12 102 GLY A N 1
ATOM 728 C CA . GLY A 1 102 ? 32.850 -29.905 -23.245 1.00 62.12 102 GLY A CA 1
ATOM 729 C C . GLY A 1 102 ? 32.428 -31.211 -22.556 1.00 62.12 102 GLY A C 1
ATOM 730 O O . GLY A 1 102 ? 33.245 -32.090 -22.296 1.00 62.12 102 GLY A O 1
ATOM 731 N N . SER A 1 103 ? 31.116 -31.446 -22.486 1.00 47.50 103 SER A N 1
ATOM 732 C CA . SER A 1 103 ? 30.563 -32.792 -22.682 1.00 47.50 103 SER A CA 1
ATOM 733 C C . SER A 1 103 ? 29.138 -32.740 -23.216 1.00 47.50 103 SER A C 1
ATOM 735 O O . SER A 1 103 ? 28.220 -32.241 -22.577 1.00 47.50 103 SER A O 1
ATOM 737 N N . THR A 1 104 ? 28.998 -33.255 -24.431 1.00 60.75 104 THR A N 1
ATOM 738 C CA . THR A 1 104 ? 27.758 -33.708 -25.055 1.00 60.75 104 THR A CA 1
ATOM 739 C C . THR A 1 104 ? 27.402 -35.100 -24.540 1.00 60.75 104 THR A C 1
ATOM 741 O O . THR A 1 104 ? 28.274 -35.968 -24.518 1.00 60.75 104 THR A O 1
ATOM 744 N N . GLY A 1 105 ? 26.125 -35.317 -24.237 1.00 50.91 105 GLY A N 1
ATOM 745 C CA . GLY A 1 105 ? 25.525 -36.616 -23.915 1.00 50.91 105 GLY A CA 1
ATOM 746 C C . GLY A 1 105 ? 24.707 -36.496 -22.630 1.00 50.91 105 GLY A C 1
ATOM 747 O O . GLY A 1 105 ? 25.134 -35.838 -21.694 1.00 50.91 105 GLY A O 1
ATOM 748 N N . ASP A 1 106 ? 23.516 -37.043 -22.484 1.00 42.78 106 ASP A N 1
ATOM 749 C CA . ASP A 1 106 ? 22.666 -37.833 -23.360 1.00 42.78 106 ASP A CA 1
ATOM 750 C C . ASP A 1 106 ? 21.249 -37.750 -22.764 1.00 42.78 106 ASP A C 1
ATOM 752 O O . ASP A 1 106 ? 21.046 -37.311 -21.633 1.00 42.78 106 ASP A O 1
ATOM 756 N N . THR A 1 107 ? 20.265 -38.144 -23.559 1.00 51.62 107 THR A N 1
ATOM 757 C CA . THR A 1 107 ? 18.830 -38.110 -23.242 1.00 51.62 107 THR A CA 1
ATOM 758 C C . THR A 1 107 ? 18.478 -39.124 -22.144 1.00 51.62 107 THR A C 1
ATOM 760 O O . THR A 1 107 ? 18.833 -40.289 -22.293 1.00 51.62 107 THR A O 1
ATOM 763 N N . ASP A 1 108 ? 17.698 -38.739 -21.125 1.00 46.75 108 ASP A N 1
ATOM 764 C CA . ASP A 1 108 ? 16.967 -39.697 -20.275 1.00 46.75 108 ASP A CA 1
ATOM 765 C C . ASP A 1 108 ? 15.520 -39.226 -20.016 1.00 46.75 108 ASP A C 1
ATOM 767 O O . ASP A 1 108 ? 15.316 -38.161 -19.425 1.00 46.75 108 ASP A O 1
ATOM 771 N N . PRO A 1 109 ? 14.488 -39.958 -20.485 1.00 60.12 109 PRO A N 1
ATOM 772 C CA . PRO A 1 109 ? 13.101 -39.673 -20.174 1.00 60.12 109 PRO A CA 1
ATOM 773 C C . PRO A 1 109 ? 12.612 -40.592 -19.051 1.00 60.12 109 PRO A C 1
ATOM 775 O O . PRO A 1 109 ? 12.341 -41.773 -19.265 1.00 60.12 109 PRO A O 1
ATOM 778 N N . GLY A 1 110 ? 12.370 -40.009 -17.881 1.00 54.50 110 GLY A N 1
ATOM 779 C CA . GLY A 1 110 ? 11.409 -40.557 -16.932 1.00 54.50 110 GLY A CA 1
ATOM 780 C C . GLY A 1 110 ? 11.891 -40.597 -15.495 1.00 54.50 110 GLY A C 1
ATOM 781 O O . GLY A 1 110 ? 12.768 -41.375 -15.145 1.00 54.50 110 GLY A O 1
ATOM 782 N N . SER A 1 111 ? 11.194 -39.863 -14.630 1.00 42.56 111 SER A N 1
ATOM 783 C CA . SER A 1 111 ? 10.775 -40.400 -13.335 1.00 42.56 111 SER A CA 1
ATOM 784 C C . SER A 1 111 ? 9.696 -39.531 -12.704 1.00 42.56 111 SER A C 1
ATOM 786 O O . SER A 1 111 ? 9.913 -38.408 -12.262 1.00 42.56 111 SER A O 1
ATOM 788 N N . THR A 1 112 ? 8.507 -40.116 -12.664 1.00 51.84 112 THR A N 1
ATOM 789 C CA . THR A 1 112 ? 7.404 -39.834 -11.754 1.00 51.84 112 THR A CA 1
ATOM 790 C C . THR A 1 112 ? 7.900 -39.813 -10.308 1.00 51.84 112 THR A C 1
ATOM 792 O O . THR A 1 112 ? 8.547 -40.765 -9.873 1.00 51.84 112 THR A O 1
ATOM 795 N N . SER A 1 113 ? 7.545 -38.796 -9.523 1.00 41.19 113 SER A N 1
ATOM 796 C CA . SER A 1 113 ? 7.557 -38.891 -8.059 1.00 41.19 113 SER A CA 1
ATOM 797 C C . SER A 1 113 ? 6.467 -38.018 -7.439 1.00 41.19 113 SER A C 1
ATOM 799 O O . SER A 1 113 ? 6.300 -36.847 -7.762 1.00 41.19 113 SER A O 1
ATOM 801 N N . SER A 1 114 ? 5.679 -38.690 -6.606 1.00 57.91 114 SER A N 1
ATOM 802 C CA . SER A 1 114 ? 4.491 -38.266 -5.869 1.00 57.91 114 SER A CA 1
ATOM 803 C C . SER A 1 114 ? 4.802 -37.330 -4.683 1.00 57.91 114 SER A C 1
ATOM 805 O O . SER A 1 114 ? 5.959 -37.234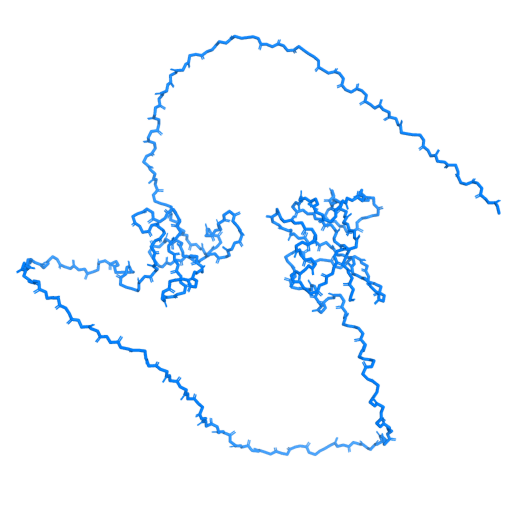 -4.276 1.00 57.91 114 SER A O 1
ATOM 807 N N . PRO A 1 115 ? 3.784 -36.663 -4.097 1.00 59.91 115 PRO A N 1
ATOM 808 C CA . PRO A 1 115 ? 3.974 -35.656 -3.055 1.00 59.91 115 PRO A CA 1
ATOM 809 C C . PRO A 1 115 ? 4.246 -36.288 -1.685 1.00 59.91 115 PRO A C 1
ATOM 811 O O . PRO A 1 115 ? 3.542 -37.205 -1.262 1.00 59.91 115 PRO A O 1
ATOM 814 N N . THR A 1 116 ? 5.220 -35.751 -0.953 1.00 49.66 116 THR A N 1
ATOM 815 C CA . THR A 1 116 ? 5.436 -36.060 0.466 1.00 49.66 116 THR A CA 1
ATOM 816 C C . THR A 1 116 ? 4.915 -34.935 1.347 1.00 49.66 116 THR A C 1
ATOM 818 O O . THR A 1 116 ? 5.491 -33.855 1.433 1.00 49.66 116 THR A O 1
ATOM 821 N N . THR A 1 117 ? 3.808 -35.234 2.020 1.00 52.38 117 THR A N 1
ATOM 822 C CA . THR A 1 117 ? 3.310 -34.559 3.216 1.00 52.38 117 THR A CA 1
ATOM 823 C C . THR A 1 117 ? 4.274 -34.822 4.374 1.00 52.38 117 THR A C 1
ATOM 825 O O . THR A 1 117 ? 4.494 -35.981 4.721 1.00 52.38 117 THR A O 1
ATOM 828 N N . SER A 1 118 ? 4.802 -33.770 5.003 1.00 51.12 118 SER A N 1
ATOM 829 C CA . SER A 1 118 ? 5.599 -33.888 6.230 1.00 51.12 118 SER A CA 1
ATOM 830 C C . SER A 1 118 ? 5.073 -32.933 7.297 1.00 51.12 118 SER A C 1
ATOM 832 O O . SER A 1 118 ? 5.343 -31.736 7.299 1.00 51.12 118 SER A O 1
ATOM 834 N N . THR A 1 119 ? 4.283 -33.508 8.199 1.00 53.34 119 THR A N 1
ATOM 835 C CA . THR A 1 119 ? 3.88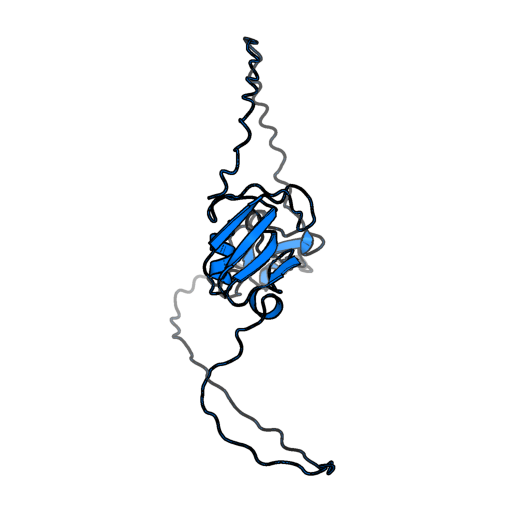4 -32.973 9.500 1.00 53.34 119 THR A CA 1
ATOM 836 C C . THR A 1 119 ? 4.978 -33.277 10.522 1.00 53.34 119 THR A C 1
ATOM 838 O O . THR A 1 119 ? 5.240 -34.453 10.766 1.00 53.34 119 THR A O 1
ATOM 841 N N . THR A 1 120 ? 5.531 -32.255 11.190 1.00 45.84 120 THR A N 1
ATOM 842 C CA . THR A 1 120 ? 6.356 -32.456 12.398 1.00 45.84 120 THR A CA 1
ATOM 843 C C . THR A 1 120 ? 6.205 -31.299 13.406 1.00 45.84 120 THR A C 1
ATOM 845 O O . THR A 1 120 ? 6.762 -30.222 13.233 1.00 45.84 120 THR A O 1
ATOM 848 N N . ARG A 1 121 ? 5.458 -31.547 14.490 1.00 57.97 121 ARG A N 1
ATOM 849 C CA . ARG A 1 121 ? 5.701 -31.075 15.882 1.00 57.97 121 ARG A CA 1
ATOM 850 C C . ARG A 1 121 ? 6.089 -32.338 16.697 1.00 57.97 121 ARG A C 1
ATOM 852 O O . ARG A 1 121 ? 5.817 -33.418 16.163 1.00 57.97 121 ARG A O 1
ATOM 859 N N . PRO A 1 122 ? 6.564 -32.312 17.969 1.00 63.69 122 PRO A N 1
ATOM 860 C CA . PRO A 1 122 ? 6.982 -31.222 18.882 1.00 63.69 122 PRO A CA 1
ATOM 861 C C . PRO A 1 122 ? 8.335 -31.487 19.624 1.00 63.69 122 PRO A C 1
ATOM 863 O O . PRO A 1 122 ? 8.869 -32.589 19.564 1.00 63.69 122 PRO A O 1
ATOM 866 N N . ALA A 1 123 ? 8.838 -30.507 20.393 1.00 50.56 123 ALA A N 1
ATOM 867 C CA . ALA A 1 123 ? 9.576 -30.667 21.671 1.00 50.56 123 ALA A CA 1
ATOM 868 C C . ALA A 1 123 ? 9.707 -29.261 22.304 1.00 50.56 123 ALA A C 1
ATOM 870 O O . ALA A 1 123 ? 10.209 -28.352 21.653 1.00 50.56 123 ALA A O 1
ATOM 871 N N . ASP A 1 124 ? 8.996 -28.922 23.379 1.00 40.62 124 ASP A N 1
ATOM 872 C CA . ASP A 1 124 ? 9.280 -29.233 24.792 1.00 40.62 124 ASP A CA 1
ATOM 873 C C . ASP A 1 124 ? 10.584 -28.585 25.291 1.00 40.62 124 ASP A C 1
ATOM 875 O O . ASP A 1 124 ? 11.683 -28.996 24.925 1.00 40.62 124 ASP A O 1
ATOM 879 N N . SER A 1 125 ? 10.437 -27.538 26.106 1.00 57.56 125 SER A N 1
ATOM 880 C CA . SER A 1 125 ? 11.510 -26.989 26.931 1.00 57.56 125 SER A CA 1
ATOM 881 C C . SER A 1 125 ? 10.883 -26.416 28.200 1.00 57.56 125 SER A C 1
ATOM 883 O O . SER A 1 125 ? 10.295 -25.334 28.205 1.00 57.56 125 SER A O 1
ATOM 885 N N . SER A 1 126 ? 10.937 -27.229 29.249 1.00 64.69 126 SER A N 1
ATOM 886 C CA . SER A 1 126 ? 10.513 -26.937 30.615 1.00 64.69 126 SER A CA 1
ATOM 887 C C . SER A 1 126 ? 11.690 -26.348 31.413 1.00 64.69 126 SER A C 1
ATOM 889 O O . SER A 1 126 ? 12.818 -26.822 31.276 1.00 64.69 126 SER A O 1
ATOM 891 N N . GLY A 1 127 ? 11.434 -25.350 32.269 1.00 50.84 127 GLY A N 1
ATOM 892 C CA . GLY A 1 127 ? 12.415 -24.824 33.229 1.00 50.84 127 GLY A CA 1
ATOM 893 C C . GLY A 1 127 ? 11.967 -23.549 33.963 1.00 50.84 127 GLY A C 1
ATOM 894 O O . GLY A 1 127 ? 12.142 -22.454 33.439 1.00 50.84 127 GLY A O 1
ATOM 895 N N . ASP A 1 128 ? 11.401 -23.746 35.161 1.00 44.81 128 ASP A N 1
ATOM 896 C CA . ASP A 1 128 ? 10.892 -22.818 36.207 1.00 44.81 128 ASP A CA 1
ATOM 897 C C . ASP A 1 128 ? 11.982 -21.894 36.855 1.00 44.81 128 ASP A C 1
ATOM 899 O O . ASP A 1 128 ? 13.110 -21.920 36.355 1.00 44.81 128 ASP A O 1
ATOM 903 N N . PRO A 1 129 ? 11.801 -21.162 38.004 1.00 59.72 129 PRO A N 1
ATOM 904 C CA . PRO A 1 129 ? 10.627 -20.875 38.866 1.00 59.72 129 PRO A CA 1
ATOM 905 C C . PRO A 1 129 ? 10.504 -19.412 39.421 1.00 59.72 129 PRO A C 1
ATOM 907 O O . PRO A 1 129 ? 11.383 -18.573 39.264 1.00 59.72 129 PRO A O 1
ATOM 910 N N . ASP A 1 130 ? 9.406 -19.168 40.152 1.00 45.91 130 ASP A N 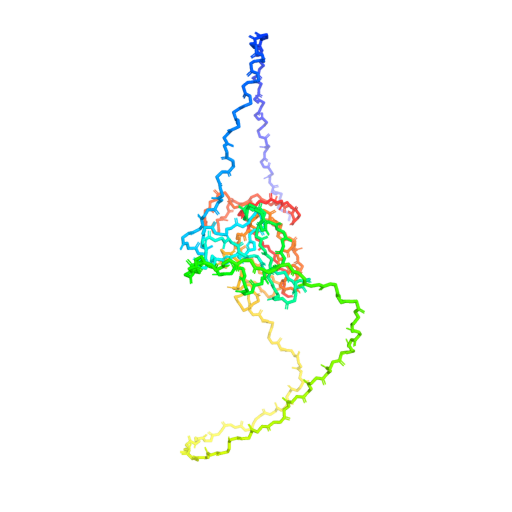1
ATOM 911 C CA . ASP A 1 130 ? 9.223 -18.261 41.312 1.00 45.91 130 ASP A CA 1
ATOM 912 C C . ASP A 1 130 ? 9.581 -16.753 41.249 1.00 45.91 130 ASP A C 1
ATOM 914 O O . ASP A 1 130 ? 10.727 -16.323 41.404 1.00 45.91 130 ASP A O 1
ATOM 918 N N . SER A 1 131 ? 8.541 -15.910 41.286 1.00 56.94 131 SER A N 1
ATOM 919 C CA . SER A 1 131 ? 8.569 -14.702 42.123 1.00 56.94 131 SER A CA 1
ATOM 920 C C . SER A 1 131 ? 7.180 -14.346 42.636 1.00 56.94 131 SER A C 1
ATOM 922 O O . SER A 1 131 ? 6.355 -13.741 41.958 1.00 56.94 131 SER A O 1
ATOM 924 N N . SER A 1 132 ? 6.966 -14.769 43.878 1.00 59.19 132 SER A N 1
ATOM 925 C CA . SER A 1 132 ? 5.835 -14.460 44.743 1.00 59.19 132 SER A CA 1
ATOM 926 C C . SER A 1 132 ? 5.754 -12.959 45.055 1.00 59.19 132 SER A C 1
ATOM 928 O O . SER A 1 132 ? 6.730 -12.376 45.532 1.00 59.19 132 SER A O 1
ATOM 930 N N . GLY A 1 133 ? 4.580 -12.349 44.864 1.00 46.56 133 GLY A N 1
ATOM 931 C CA . GLY A 1 133 ? 4.349 -10.956 45.253 1.00 46.56 133 GLY A CA 1
ATOM 932 C C . GLY A 1 133 ? 2.960 -10.388 44.949 1.00 46.56 133 GLY A C 1
ATOM 933 O O . GLY A 1 133 ? 2.882 -9.261 44.475 1.00 46.56 133 GLY A O 1
ATOM 934 N N . ASP A 1 134 ? 1.880 -11.126 45.221 1.00 46.50 134 ASP A N 1
ATOM 935 C CA . ASP A 1 134 ? 0.514 -10.574 45.216 1.00 46.50 134 ASP A CA 1
ATOM 936 C C . ASP A 1 134 ? 0.241 -9.710 46.464 1.00 46.50 134 ASP A C 1
ATOM 938 O O . ASP A 1 134 ? 0.475 -10.165 47.592 1.00 46.50 134 ASP A O 1
ATOM 942 N N . PRO A 1 135 ? -0.371 -8.522 46.319 1.00 60.97 135 PRO A N 1
ATOM 943 C CA . PRO A 1 135 ? -1.335 -8.014 47.281 1.00 60.97 135 PRO A CA 1
ATOM 944 C C . PRO A 1 135 ? -2.773 -8.418 46.889 1.00 60.97 135 PRO A C 1
ATOM 946 O O . PRO A 1 135 ? -3.068 -8.653 45.718 1.00 60.97 135 PRO A O 1
ATOM 949 N N . PRO A 1 136 ? -3.694 -8.507 47.866 1.00 73.06 136 PRO A N 1
ATOM 950 C CA . PRO A 1 136 ? -5.036 -9.021 47.646 1.00 73.06 136 PRO A CA 1
ATOM 951 C C . PRO A 1 136 ? -5.972 -7.932 47.114 1.00 73.06 136 PRO A C 1
ATOM 953 O O . PRO A 1 136 ? -5.695 -6.746 47.285 1.00 73.06 136 PRO A O 1
ATOM 956 N N . MET A 1 137 ? -7.133 -8.391 46.631 1.00 49.09 137 MET A N 1
ATOM 957 C CA . MET A 1 137 ? -8.400 -7.686 46.352 1.00 49.09 137 MET A CA 1
ATOM 958 C C . MET A 1 137 ? -8.714 -7.673 44.852 1.00 49.09 137 MET A C 1
ATOM 960 O O . MET A 1 137 ? -7.915 -7.212 44.058 1.00 49.09 137 MET A O 1
ATOM 964 N N . THR A 1 138 ? -9.847 -8.156 44.363 1.00 46.31 138 THR A N 1
ATOM 965 C CA . THR A 1 138 ? -11.086 -8.660 44.961 1.00 46.31 138 THR A CA 1
ATOM 966 C C . THR A 1 138 ? -11.763 -9.485 43.873 1.00 46.31 138 THR A C 1
ATOM 968 O O . THR A 1 138 ? -11.734 -9.113 42.704 1.00 46.31 138 THR A O 1
ATOM 971 N N . THR A 1 139 ? -12.399 -10.582 44.268 1.00 61.53 139 THR A N 1
ATOM 972 C CA . THR A 1 139 ? -13.502 -11.209 43.535 1.00 61.53 139 THR A CA 1
ATOM 973 C C . THR A 1 139 ? -14.461 -10.158 42.992 1.00 61.53 139 THR A C 1
ATOM 975 O O . THR A 1 139 ? -15.093 -9.481 43.799 1.00 61.53 139 THR A O 1
ATOM 978 N N . ASP A 1 140 ? -14.639 -10.097 41.674 1.00 41.47 140 ASP A N 1
ATOM 979 C CA . ASP A 1 140 ? -15.942 -9.750 41.121 1.00 41.47 140 ASP A CA 1
ATOM 980 C C . ASP A 1 140 ? -16.147 -10.324 39.710 1.00 41.47 140 ASP A C 1
ATOM 982 O O . ASP A 1 140 ? -15.415 -10.037 38.770 1.00 41.47 140 ASP A O 1
ATOM 986 N N . THR A 1 141 ? -17.165 -11.180 39.650 1.00 50.25 141 THR A N 1
ATOM 987 C CA . THR A 1 141 ? -18.135 -11.361 38.571 1.00 50.25 141 THR A CA 1
ATOM 988 C C . THR A 1 141 ? -17.631 -11.703 37.168 1.00 50.25 141 THR A C 1
ATOM 990 O O . THR A 1 141 ? -17.237 -10.862 36.367 1.00 50.25 141 THR A O 1
ATOM 993 N N . GLY A 1 142 ? -17.811 -12.984 36.833 1.00 55.69 142 GLY A N 1
ATOM 994 C CA . GLY A 1 142 ? -17.986 -13.419 35.458 1.00 55.69 142 GLY A CA 1
ATOM 995 C C . GLY A 1 142 ? -19.187 -12.715 34.834 1.00 55.69 142 GLY A C 1
ATOM 996 O O . GLY A 1 142 ? -20.328 -13.119 35.042 1.00 55.69 142 GLY A O 1
ATOM 997 N N . ASP A 1 143 ? -18.901 -11.684 34.053 1.00 45.34 143 ASP A N 1
ATOM 998 C CA . ASP A 1 143 ? -19.790 -11.164 33.029 1.00 45.34 143 ASP A CA 1
ATOM 999 C C . ASP A 1 143 ? -19.253 -11.665 31.685 1.00 45.34 143 ASP A C 1
ATOM 1001 O O . ASP A 1 143 ? -18.354 -11.096 31.072 1.00 45.34 143 ASP A O 1
ATOM 1005 N N . SER A 1 144 ? -19.758 -12.819 31.249 1.00 55.38 144 SER A N 1
ATOM 1006 C CA . SER A 1 144 ? -19.657 -13.250 29.855 1.00 55.38 144 SER A CA 1
ATOM 1007 C C . SER A 1 144 ? -20.696 -12.498 29.028 1.00 55.38 144 SER A C 1
ATOM 1009 O O . SER A 1 144 ? -21.574 -13.103 28.420 1.00 55.38 144 SER A O 1
ATOM 1011 N N . SER A 1 145 ? -20.595 -11.172 29.011 1.00 50.62 145 SER A N 1
ATOM 1012 C CA . SER A 1 145 ? -21.078 -10.377 27.896 1.00 50.62 145 SER A CA 1
ATOM 1013 C C . SER A 1 145 ? -19.845 -10.059 27.073 1.00 50.62 145 SER A C 1
ATOM 1015 O O . SER A 1 145 ? -19.023 -9.234 27.457 1.00 50.62 145 SER A O 1
ATOM 1017 N N . SER A 1 146 ? -19.689 -10.720 25.929 1.00 50.78 146 SER A N 1
ATOM 1018 C CA . SER A 1 146 ? -18.690 -10.366 24.916 1.00 50.78 146 SER A CA 1
ATOM 1019 C C . SER A 1 146 ? -19.033 -9.028 24.241 1.00 50.78 146 SER A C 1
ATOM 1021 O O . SER A 1 146 ? -19.005 -8.916 23.022 1.00 50.78 146 SER A O 1
ATOM 1023 N N . GLY A 1 147 ? -19.358 -8.005 25.035 1.00 51.59 147 GLY A N 1
ATOM 1024 C CA . GLY A 1 147 ? -19.242 -6.602 24.666 1.00 51.59 147 GLY A CA 1
ATOM 1025 C C . GLY A 1 147 ? -17.771 -6.220 24.726 1.00 51.59 147 GLY A C 1
ATOM 1026 O O . GLY A 1 147 ? -17.378 -5.396 25.547 1.00 51.59 147 GLY A O 1
ATOM 1027 N N . GLY A 1 148 ? -16.954 -6.897 23.911 1.00 65.06 148 GLY A N 1
ATOM 1028 C CA . GLY A 1 148 ? -15.571 -6.504 23.706 1.00 65.06 148 GLY A CA 1
ATOM 1029 C C . GLY A 1 148 ? -15.586 -5.049 23.278 1.00 65.06 148 GLY A C 1
ATOM 1030 O O . GLY A 1 148 ? -16.312 -4.693 22.349 1.00 65.06 148 GLY A O 1
ATOM 1031 N N . THR A 1 149 ? -14.869 -4.205 24.014 1.00 73.38 149 THR A N 1
ATOM 1032 C CA . THR A 1 149 ? -14.669 -2.816 23.622 1.00 73.38 149 THR A CA 1
ATOM 1033 C C . THR A 1 149 ? -14.256 -2.818 22.150 1.00 73.38 149 THR A C 1
ATOM 1035 O O . THR A 1 149 ? -13.335 -3.568 21.812 1.00 73.38 149 THR A O 1
ATOM 1038 N N . PRO A 1 150 ? -14.956 -2.079 21.270 1.00 80.00 150 PRO A N 1
ATOM 1039 C CA . PRO A 1 150 ? -14.576 -2.023 19.867 1.00 80.00 150 PRO A CA 1
ATOM 1040 C C . PRO A 1 150 ? -13.101 -1.630 19.772 1.00 80.00 150 PRO A C 1
ATOM 1042 O O . PRO A 1 150 ? -12.640 -0.760 20.517 1.00 80.00 150 PRO A O 1
ATOM 1045 N N . MET A 1 151 ? -12.368 -2.331 18.906 1.00 91.81 151 MET A N 1
ATOM 1046 C CA . MET A 1 151 ? -10.949 -2.089 18.661 1.00 91.81 151 MET A CA 1
ATOM 1047 C C . MET A 1 151 ? -10.740 -0.619 18.259 1.00 91.81 151 MET A C 1
ATOM 1049 O O . MET A 1 151 ? -11.588 -0.018 17.591 1.00 91.81 151 MET A O 1
ATOM 1053 N N . GLY A 1 152 ? -9.647 -0.014 18.726 1.00 96.06 152 GLY A N 1
ATOM 1054 C CA . GLY A 1 152 ? -9.323 1.372 18.385 1.00 96.06 152 GLY A CA 1
ATOM 1055 C C . GLY A 1 152 ? -8.927 1.516 16.914 1.00 96.06 152 GLY A C 1
ATOM 1056 O O . GLY A 1 152 ? -8.450 0.558 16.305 1.00 96.06 152 GLY A O 1
ATOM 1057 N N . CYS A 1 153 ? -9.076 2.716 16.347 1.00 97.69 153 CYS A N 1
ATOM 1058 C CA . CYS A 1 153 ? -8.696 2.970 14.949 1.00 97.69 153 CYS A CA 1
ATOM 1059 C C . CYS A 1 153 ? -7.221 2.673 14.671 1.00 97.69 153 CYS A C 1
ATOM 1061 O O . CYS A 1 153 ? -6.904 2.073 13.650 1.00 97.69 153 CYS A O 1
ATOM 1063 N N . ASP A 1 154 ? -6.332 3.027 15.601 1.00 97.06 154 ASP A N 1
ATOM 1064 C CA . ASP A 1 154 ? -4.894 2.774 15.463 1.00 97.06 154 ASP A CA 1
ATOM 1065 C C . ASP A 1 154 ? -4.560 1.281 15.464 1.00 97.06 154 ASP A C 1
ATOM 1067 O O . ASP A 1 154 ? -3.634 0.844 14.787 1.00 97.06 154 ASP A O 1
ATOM 1071 N N . GLU A 1 155 ? -5.318 0.477 16.207 1.00 96.31 155 GLU A N 1
ATOM 1072 C CA . GLU A 1 155 ? -5.103 -0.968 16.259 1.00 96.31 155 GLU A CA 1
ATOM 1073 C C . GLU A 1 155 ? -5.624 -1.653 14.987 1.00 96.31 155 GLU A C 1
ATOM 1075 O O . GLU A 1 155 ? -4.998 -2.593 14.500 1.00 96.31 155 GLU A O 1
ATOM 1080 N N . GLN A 1 156 ? -6.714 -1.142 14.405 1.00 97.06 156 GLN A N 1
ATOM 1081 C CA . GLN A 1 156 ? -7.293 -1.682 13.175 1.00 97.06 156 GLN A CA 1
ATOM 1082 C C . GLN A 1 156 ? -6.564 -1.216 11.904 1.00 97.06 156 GLN A C 1
ATOM 1084 O O . GLN A 1 156 ? -6.301 -2.030 11.024 1.00 97.06 156 GLN A O 1
ATOM 1089 N N . PHE A 1 157 ? -6.234 0.074 11.798 1.00 97.25 157 PHE A N 1
ATOM 1090 C CA . PHE A 1 157 ? -5.734 0.710 10.571 1.00 97.25 157 PHE A CA 1
ATOM 1091 C C . PHE A 1 157 ? -4.295 1.228 10.678 1.00 97.25 157 PHE A C 1
ATOM 1093 O O . PHE A 1 157 ? -3.736 1.652 9.671 1.00 97.25 157 PHE A O 1
ATOM 1100 N N . GLY A 1 158 ? -3.647 1.157 11.847 1.00 97.00 158 GLY A N 1
ATOM 1101 C CA . GLY A 1 158 ? -2.312 1.733 12.072 1.00 97.00 158 GLY A CA 1
ATOM 1102 C C . GLY A 1 158 ? -1.171 1.108 11.264 1.00 97.00 158 GLY A C 1
ATOM 1103 O O . GLY A 1 158 ? -0.042 1.590 11.320 1.00 97.00 158 GLY A O 1
ATOM 1104 N N . MET A 1 159 ? -1.447 0.040 10.511 1.00 95.75 159 MET A N 1
ATOM 1105 C CA . MET A 1 159 ? -0.510 -0.563 9.558 1.00 95.75 159 MET A CA 1
ATOM 1106 C C . MET A 1 159 ? -0.702 -0.064 8.117 1.00 95.75 159 MET A C 1
ATOM 1108 O O . MET A 1 159 ? 0.027 -0.516 7.235 1.00 95.75 159 MET A O 1
ATOM 1112 N N . ALA A 1 160 ? -1.676 0.814 7.851 1.00 95.75 160 ALA A N 1
ATOM 1113 C CA . ALA A 1 160 ? -1.899 1.356 6.515 1.00 95.75 160 ALA A CA 1
ATOM 1114 C C . ALA A 1 160 ? -0.734 2.272 6.092 1.00 95.75 160 ALA A C 1
ATOM 1116 O O . ALA A 1 160 ? -0.206 3.025 6.922 1.00 95.75 160 ALA A O 1
ATOM 1117 N N . PRO A 1 161 ? -0.305 2.236 4.817 1.00 93.12 161 PRO A N 1
ATOM 1118 C CA . PRO A 1 161 ? 0.724 3.143 4.321 1.00 93.12 161 PRO A CA 1
ATOM 1119 C C . PRO A 1 161 ? 0.312 4.602 4.539 1.00 93.12 161 PRO A C 1
ATOM 1121 O O . PRO A 1 161 ? -0.818 4.984 4.248 1.00 93.12 161 PRO A O 1
ATOM 1124 N N . GLY A 1 162 ? 1.214 5.416 5.090 1.00 92.69 162 GLY A N 1
ATOM 1125 C CA . GLY A 1 162 ? 0.933 6.832 5.353 1.00 92.69 162 GLY A CA 1
ATOM 1126 C C . GLY A 1 162 ? -0.160 7.090 6.400 1.00 92.69 162 GLY A C 1
ATOM 1127 O O . GLY A 1 162 ? -0.696 8.193 6.424 1.00 92.69 162 GLY A O 1
ATOM 1128 N N . TYR A 1 163 ? -0.496 6.100 7.239 1.00 95.25 163 TYR A N 1
ATOM 1129 C CA . TYR A 1 163 ? -1.546 6.231 8.248 1.00 95.25 163 TYR A CA 1
ATOM 1130 C C . TYR A 1 163 ? -1.310 7.414 9.199 1.00 95.25 163 TYR A C 1
ATOM 1132 O O . TYR A 1 163 ? -0.300 7.476 9.906 1.00 95.25 163 TYR A O 1
ATOM 1140 N N . GLU A 1 164 ? -2.298 8.303 9.277 1.00 95.25 164 GLU A N 1
ATOM 1141 C CA . GLU A 1 164 ? -2.396 9.348 10.294 1.00 95.25 164 GLU A CA 1
ATOM 1142 C C . GLU A 1 164 ? -3.853 9.498 10.743 1.00 95.25 164 GLU A C 1
ATOM 1144 O O . GLU A 1 164 ? -4.735 9.846 9.953 1.00 95.25 164 GLU A O 1
ATOM 1149 N N . LEU A 1 165 ? -4.124 9.237 12.024 1.00 96.25 165 LEU A N 1
ATOM 1150 C CA . LEU A 1 165 ? -5.469 9.348 12.579 1.00 96.25 165 LEU A CA 1
ATOM 1151 C C . LEU A 1 165 ? -5.920 10.814 12.644 1.00 96.25 165 LEU A C 1
ATOM 1153 O O . LEU A 1 165 ? -5.308 11.635 13.326 1.00 96.25 165 LEU A O 1
ATOM 1157 N N . CYS A 1 166 ? -7.047 11.121 12.002 1.00 95.56 166 CYS A N 1
ATOM 1158 C CA . CYS A 1 166 ? -7.663 12.444 12.055 1.00 95.56 166 CYS A CA 1
ATOM 1159 C C . CYS A 1 166 ? -8.716 12.536 13.160 1.00 95.56 166 CYS A C 1
ATOM 1161 O O . CYS A 1 166 ? -8.756 13.500 13.924 1.00 95.56 166 CYS A O 1
ATOM 1163 N N . GLU A 1 167 ? -9.622 11.559 13.199 1.00 95.56 167 GLU A N 1
ATOM 1164 C CA . GLU A 1 167 ? -10.748 11.529 14.124 1.00 95.56 167 GLU A CA 1
ATOM 1165 C C . GLU A 1 167 ? -11.218 10.090 14.333 1.00 95.56 167 GLU A C 1
ATOM 1167 O O . GLU A 1 167 ? -11.339 9.305 13.393 1.00 95.56 167 GLU A O 1
ATOM 1172 N N . GLU A 1 168 ? -11.519 9.757 15.581 1.00 96.62 168 GLU A N 1
ATOM 1173 C CA . GLU A 1 168 ? -12.031 8.455 15.985 1.00 96.62 168 GLU A CA 1
ATOM 1174 C C . GLU A 1 168 ? -13.376 8.638 16.689 1.00 96.62 168 GLU A C 1
ATOM 1176 O O . GLU A 1 168 ? -13.504 9.430 17.626 1.00 96.62 168 GLU A O 1
ATOM 1181 N N . THR A 1 169 ? -14.384 7.884 16.253 1.00 95.69 169 THR A N 1
ATOM 1182 C CA . THR A 1 169 ? -15.682 7.799 16.930 1.00 95.69 169 THR A CA 1
ATOM 1183 C C . THR A 1 169 ? -15.948 6.372 17.413 1.00 95.69 169 THR A C 1
ATOM 1185 O O . THR A 1 169 ? -15.108 5.477 17.276 1.00 95.69 169 THR A O 1
ATOM 1188 N N . ALA A 1 170 ? -17.116 6.150 18.021 1.00 94.12 170 ALA A N 1
ATOM 1189 C CA . ALA A 1 170 ? -17.543 4.814 18.429 1.00 94.12 170 ALA A CA 1
ATOM 1190 C C . ALA A 1 170 ? -17.708 3.861 17.231 1.00 94.12 170 ALA A C 1
ATOM 1192 O O . ALA A 1 170 ? -17.383 2.686 17.361 1.00 94.12 170 ALA A O 1
ATOM 1193 N N . ASP A 1 171 ? -18.157 4.378 16.083 1.00 96.06 171 ASP A N 1
ATOM 1194 C CA . ASP A 1 171 ? -18.578 3.570 14.930 1.00 96.06 171 ASP A CA 1
ATOM 1195 C C . ASP A 1 171 ? -17.716 3.793 13.674 1.00 96.06 171 ASP A C 1
ATOM 1197 O O . ASP A 1 171 ? -17.948 3.155 12.648 1.00 96.06 171 ASP A O 1
ATOM 1201 N N . SER A 1 172 ? -16.755 4.725 13.707 1.00 97.12 172 SER A N 1
ATOM 1202 C CA . SER A 1 172 ? -15.962 5.070 12.521 1.00 97.12 172 SER A CA 1
ATOM 1203 C C . SER A 1 172 ? -14.559 5.587 12.828 1.00 97.12 172 SER A C 1
ATOM 1205 O O . SER A 1 172 ? -14.306 6.158 13.892 1.00 97.12 172 SER A O 1
ATOM 1207 N N . CYS A 1 173 ? -13.680 5.425 11.843 1.00 98.06 173 CYS A N 1
ATOM 1208 C CA . CYS A 1 173 ? -12.300 5.885 11.826 1.00 98.06 173 CYS A CA 1
ATOM 1209 C C . CYS A 1 173 ? -12.076 6.791 10.627 1.00 98.06 173 CYS A C 1
ATOM 1211 O O . CYS A 1 173 ? -12.240 6.346 9.494 1.00 98.06 173 CYS A O 1
ATOM 1213 N N . ARG A 1 174 ? -11.678 8.041 10.872 1.00 96.94 174 ARG A N 1
ATOM 1214 C CA . ARG A 1 174 ? -11.254 8.988 9.842 1.00 96.94 174 ARG A CA 1
ATOM 1215 C C . ARG A 1 174 ? -9.745 9.154 9.919 1.00 96.94 174 ARG A C 1
ATOM 1217 O O . ARG A 1 174 ? -9.241 9.654 10.923 1.00 96.94 174 ARG A O 1
ATOM 1224 N N . PHE A 1 175 ? -9.036 8.776 8.867 1.00 96.38 175 PHE A N 1
ATOM 1225 C CA . PHE A 1 175 ? -7.576 8.818 8.832 1.00 96.38 175 PHE A CA 1
ATOM 1226 C C . PHE A 1 175 ? -7.064 9.132 7.425 1.00 96.38 175 PHE A C 1
ATOM 1228 O O . PHE A 1 175 ? -7.741 8.866 6.433 1.00 96.38 175 PHE A O 1
ATOM 1235 N N . ASN A 1 176 ? -5.879 9.729 7.351 1.00 95.06 176 ASN A N 1
ATOM 1236 C CA . ASN A 1 176 ? -5.122 9.877 6.115 1.00 95.06 176 ASN A CA 1
ATOM 1237 C C . ASN A 1 176 ? -4.391 8.564 5.815 1.00 95.06 176 ASN A C 1
ATOM 1239 O O . ASN A 1 176 ? -3.886 7.933 6.743 1.00 95.06 176 ASN A O 1
ATOM 1243 N N . ALA A 1 177 ? -4.338 8.161 4.549 1.00 94.12 177 ALA A N 1
ATOM 1244 C CA . ALA A 1 177 ? -3.526 7.038 4.097 1.00 94.12 177 ALA A CA 1
ATOM 1245 C C . ALA A 1 177 ? -3.072 7.245 2.647 1.00 94.12 177 ALA A C 1
ATOM 1247 O O . ALA A 1 177 ? -3.795 7.806 1.818 1.00 94.12 177 ALA A O 1
ATOM 1248 N N . THR A 1 178 ? -1.884 6.736 2.341 1.00 94.06 178 THR A N 1
ATOM 1249 C CA . THR A 1 178 ? -1.369 6.617 0.979 1.00 94.06 178 THR A CA 1
ATOM 1250 C C . THR A 1 178 ? -1.948 5.351 0.362 1.00 94.06 178 THR A C 1
ATOM 1252 O O . THR A 1 178 ? -1.757 4.252 0.878 1.00 94.06 178 THR A O 1
ATOM 1255 N N . THR A 1 179 ? -2.689 5.497 -0.733 1.00 90.62 179 THR A N 1
ATOM 1256 C CA . THR A 1 179 ? -3.359 4.362 -1.395 1.00 90.62 179 THR A CA 1
ATOM 1257 C C . THR A 1 179 ? -2.562 3.813 -2.580 1.00 90.62 179 THR A C 1
ATOM 1259 O O . THR A 1 179 ? -2.994 2.835 -3.184 1.00 90.62 179 THR A O 1
ATOM 1262 N N . ASP A 1 180 ? -1.457 4.466 -2.962 1.00 87.88 180 ASP A N 1
ATOM 1263 C CA . ASP A 1 180 ? -0.634 4.148 -4.140 1.00 87.88 180 ASP A CA 1
ATOM 1264 C C . ASP A 1 180 ? -1.451 3.974 -5.438 1.00 87.88 180 ASP A C 1
ATOM 1266 O O . ASP A 1 180 ? -1.141 3.160 -6.306 1.00 87.88 180 ASP A O 1
ATOM 1270 N N . GLY A 1 181 ? -2.519 4.769 -5.589 1.00 86.44 181 GLY A N 1
ATOM 1271 C CA . GLY A 1 181 ? -3.432 4.671 -6.733 1.00 86.44 181 GLY A CA 1
ATOM 1272 C C . GLY A 1 181 ? -4.578 3.674 -6.534 1.00 86.44 181 GLY A C 1
ATOM 1273 O O . GLY A 1 181 ? -5.249 3.313 -7.500 1.00 86.44 181 GLY A O 1
ATOM 1274 N N . GLY A 1 182 ? -4.824 3.249 -5.297 1.00 93.81 182 GLY A N 1
ATOM 1275 C CA . GLY A 1 182 ? -6.048 2.582 -4.869 1.00 93.81 182 GLY A CA 1
ATOM 1276 C C . GLY A 1 182 ? -7.152 3.557 -4.447 1.00 93.81 182 GLY A C 1
ATOM 1277 O O . GLY A 1 182 ? -7.024 4.784 -4.532 1.00 93.81 182 GLY A O 1
ATOM 1278 N N . SER A 1 183 ? -8.258 2.990 -3.970 1.00 96.38 183 SER A N 1
ATOM 1279 C CA . SER A 1 183 ? -9.392 3.732 -3.420 1.00 96.38 183 SER A CA 1
ATOM 1280 C C . SER A 1 183 ? -9.526 3.513 -1.907 1.00 96.38 183 SER A C 1
ATOM 1282 O O . SER A 1 183 ? -8.991 2.549 -1.352 1.00 96.38 183 SER A O 1
ATOM 1284 N N . CYS A 1 184 ? -10.255 4.393 -1.215 1.00 97.44 184 CYS A N 1
ATOM 1285 C CA . CYS A 1 184 ? -10.562 4.172 0.203 1.00 97.44 184 CYS A CA 1
ATOM 1286 C C . CYS A 1 184 ? -11.429 2.926 0.423 1.00 97.44 184 CYS A C 1
ATOM 1288 O O . CYS A 1 184 ? -11.373 2.337 1.500 1.00 97.44 184 CYS A O 1
ATOM 1290 N N . ASP A 1 185 ? -12.213 2.515 -0.577 1.00 98.06 185 ASP A N 1
ATOM 1291 C CA . ASP A 1 185 ? -13.000 1.282 -0.518 1.00 98.06 185 ASP A CA 1
ATOM 1292 C C . ASP A 1 185 ? -12.096 0.052 -0.369 1.00 98.06 185 ASP A C 1
ATOM 1294 O O . ASP A 1 185 ? -12.247 -0.716 0.583 1.00 98.06 185 ASP A O 1
ATOM 1298 N N . ASP A 1 186 ? -11.089 -0.068 -1.240 1.00 97.06 186 ASP A N 1
ATOM 1299 C CA . ASP A 1 186 ? -10.125 -1.173 -1.216 1.00 97.06 186 ASP A CA 1
ATOM 1300 C C . ASP A 1 186 ? -9.366 -1.217 0.114 1.00 97.06 186 ASP A C 1
ATOM 1302 O O . ASP A 1 186 ? -9.191 -2.282 0.714 1.00 97.06 186 ASP A O 1
ATOM 1306 N N . LEU A 1 187 ? -8.958 -0.041 0.602 1.00 96.38 187 LEU A N 1
ATOM 1307 C CA . LEU A 1 187 ? -8.214 0.083 1.845 1.00 96.38 187 LEU A CA 1
ATOM 1308 C C . LEU A 1 187 ? -9.070 -0.308 3.058 1.00 96.38 187 LEU A C 1
ATOM 1310 O O . LEU A 1 187 ? -8.639 -1.134 3.857 1.00 96.38 187 LEU A O 1
ATOM 1314 N N . CYS A 1 188 ? -10.304 0.194 3.187 1.00 97.75 188 CYS A N 1
ATOM 1315 C CA . CYS A 1 188 ? -11.181 -0.201 4.295 1.00 97.75 188 CYS A CA 1
ATOM 1316 C C . CYS A 1 188 ? -11.481 -1.712 4.275 1.00 97.75 188 CYS A C 1
ATOM 1318 O O . CYS A 1 188 ? -11.452 -2.354 5.327 1.00 97.75 188 CYS A O 1
ATOM 1320 N N . VAL A 1 189 ? -11.727 -2.295 3.094 1.00 97.44 189 VAL A N 1
ATOM 1321 C CA . VAL A 1 189 ? -12.004 -3.734 2.938 1.00 97.44 189 VAL A CA 1
ATOM 1322 C C . VAL A 1 189 ? -10.796 -4.587 3.326 1.00 97.44 189 VAL A C 1
ATOM 1324 O O . VAL A 1 189 ? -10.967 -5.629 3.963 1.00 97.44 189 VAL A O 1
ATOM 1327 N N . MET A 1 190 ? -9.576 -4.138 3.013 1.00 96.12 190 MET A N 1
ATOM 1328 C CA . MET A 1 190 ? -8.337 -4.828 3.390 1.00 96.12 190 MET A CA 1
ATOM 1329 C C . MET A 1 190 ? -8.208 -5.020 4.910 1.00 96.12 190 MET A C 1
ATOM 1331 O O . MET A 1 190 ? -7.730 -6.062 5.356 1.00 96.12 190 MET A O 1
ATOM 1335 N N . TYR A 1 191 ? -8.704 -4.063 5.701 1.00 96.50 191 TYR A N 1
ATOM 1336 C CA . TYR A 1 191 ? -8.725 -4.111 7.172 1.00 96.50 191 TYR A CA 1
ATOM 1337 C C . TYR A 1 191 ? -10.059 -4.620 7.751 1.00 96.50 191 TYR A C 1
ATOM 1339 O O . TYR A 1 191 ? -10.365 -4.411 8.928 1.00 96.50 191 TYR A O 1
ATOM 1347 N N . GLY A 1 192 ? -10.868 -5.303 6.934 1.00 96.69 192 GLY A N 1
ATOM 1348 C CA . GLY A 1 192 ? -12.114 -5.937 7.370 1.00 96.69 192 GLY A CA 1
ATOM 1349 C C . GLY A 1 192 ? -13.246 -4.959 7.687 1.00 96.69 192 GLY A C 1
ATOM 1350 O O . GLY A 1 192 ? -14.163 -5.314 8.423 1.00 96.69 192 GLY A O 1
ATOM 1351 N N . SER A 1 193 ? -13.186 -3.744 7.145 1.00 97.25 193 SER A N 1
ATOM 1352 C CA . SER A 1 193 ? -14.170 -2.685 7.347 1.00 97.25 193 SER A CA 1
ATOM 1353 C C . SER A 1 193 ? -14.918 -2.340 6.047 1.00 97.25 193 SER A C 1
ATOM 1355 O O . SER A 1 193 ? -14.714 -2.942 4.996 1.00 97.25 193 SER A O 1
ATOM 1357 N N . THR A 1 194 ? -15.851 -1.393 6.119 1.00 98.00 194 THR A N 1
ATOM 1358 C CA . THR A 1 194 ? -16.570 -0.812 4.981 1.00 98.00 194 THR A CA 1
ATOM 1359 C C . THR A 1 194 ? -16.290 0.684 4.921 1.00 98.00 194 THR A C 1
ATOM 1361 O O . THR A 1 194 ? -16.367 1.368 5.944 1.00 98.00 194 THR A O 1
ATOM 1364 N N . CYS A 1 195 ? -15.996 1.205 3.730 1.00 98.12 195 CYS A N 1
ATOM 1365 C CA . CYS A 1 195 ? -15.855 2.642 3.538 1.00 98.12 195 CYS A CA 1
ATOM 1366 C C . CYS A 1 195 ? -17.222 3.334 3.641 1.00 98.12 195 CYS A C 1
ATOM 1368 O O . CYS A 1 195 ? -18.192 2.943 2.992 1.00 98.12 195 CYS A O 1
ATOM 1370 N N . ILE A 1 196 ? -17.302 4.360 4.484 1.00 97.88 196 ILE A N 1
ATOM 1371 C CA . ILE A 1 196 ? -18.492 5.193 4.682 1.00 97.88 196 ILE A CA 1
ATOM 1372 C C . ILE A 1 196 ? -18.431 6.391 3.734 1.00 97.88 196 ILE A C 1
ATOM 1374 O O . ILE A 1 196 ? -19.412 6.704 3.062 1.00 97.88 196 ILE A O 1
ATOM 1378 N N . THR A 1 197 ? -17.282 7.066 3.700 1.00 96.94 197 THR A N 1
ATOM 1379 C CA . THR A 1 197 ? -17.011 8.203 2.818 1.00 96.94 197 THR A CA 1
ATOM 1380 C C . THR A 1 197 ? -15.505 8.384 2.632 1.00 96.94 197 THR A C 1
ATOM 1382 O O . THR A 1 197 ? -14.708 7.865 3.416 1.00 96.94 197 THR A O 1
ATOM 1385 N N . ALA A 1 198 ? -15.111 9.144 1.616 1.00 96.19 198 ALA A N 1
ATOM 1386 C CA . ALA A 1 198 ? -13.733 9.552 1.396 1.00 96.19 198 ALA A CA 1
ATOM 1387 C C . ALA A 1 198 ? -13.648 11.067 1.191 1.00 96.19 198 ALA A C 1
ATOM 1389 O O . ALA A 1 198 ? -14.641 11.730 0.879 1.00 96.19 198 ALA A O 1
ATOM 1390 N N . PHE A 1 199 ? -12.456 11.624 1.370 1.00 95.00 199 PHE A N 1
ATOM 1391 C CA . PHE A 1 199 ? -12.179 13.010 1.029 1.00 95.00 199 PHE A CA 1
ATOM 1392 C C . PHE A 1 199 ? -10.830 13.155 0.333 1.00 95.00 199 PHE A C 1
ATOM 1394 O O . PHE A 1 199 ? -9.876 12.464 0.687 1.00 95.00 199 PHE A O 1
ATOM 1401 N N . THR A 1 200 ? -10.733 14.097 -0.605 1.00 90.81 200 THR A N 1
ATOM 1402 C CA . THR A 1 200 ? -9.453 14.432 -1.239 1.00 90.81 200 THR A CA 1
ATOM 1403 C C . THR A 1 200 ? -8.552 15.159 -0.255 1.00 90.81 200 THR A C 1
ATOM 1405 O O . THR A 1 200 ? -8.976 16.133 0.380 1.00 90.81 200 THR A O 1
ATOM 1408 N N . ASN A 1 201 ? -7.301 14.712 -0.149 1.00 82.25 201 ASN A N 1
ATOM 1409 C CA . ASN A 1 201 ? -6.327 15.343 0.723 1.00 82.25 201 ASN A CA 1
ATOM 1410 C C . ASN A 1 201 ? -5.406 16.287 -0.068 1.00 82.25 201 ASN A C 1
ATOM 1412 O O . ASN A 1 201 ? -4.317 15.916 -0.486 1.00 82.25 201 ASN A O 1
ATOM 1416 N N . ASP A 1 202 ? -5.853 17.526 -0.302 1.00 79.12 202 ASP A N 1
ATOM 1417 C CA . ASP A 1 202 ? -5.061 18.526 -1.047 1.00 79.12 202 ASP A CA 1
ATOM 1418 C C . ASP A 1 202 ? -3.910 19.143 -0.218 1.00 79.12 202 ASP A C 1
ATOM 1420 O O . ASP A 1 202 ? -3.087 19.895 -0.745 1.00 79.12 202 ASP A O 1
ATOM 1424 N N . MET A 1 203 ? -3.846 18.874 1.089 1.00 66.38 203 MET A N 1
ATOM 1425 C CA . MET A 1 203 ? -2.803 19.366 1.996 1.00 66.38 203 MET A CA 1
ATOM 1426 C C . MET A 1 203 ? -2.453 18.261 2.992 1.00 66.38 203 MET A C 1
ATOM 1428 O O . MET A 1 203 ? -3.354 17.615 3.487 1.00 66.38 203 MET A O 1
ATOM 1432 N N . SER A 1 204 ? -1.172 18.060 3.304 1.00 69.19 204 SER A N 1
ATOM 1433 C CA . SER A 1 204 ? -0.611 16.910 4.048 1.00 69.19 204 SER A CA 1
ATOM 1434 C C . SER A 1 204 ? -1.137 16.640 5.464 1.00 69.19 204 SER A C 1
ATOM 1436 O O . SER A 1 204 ? -0.603 15.771 6.139 1.00 69.19 204 SER A O 1
ATOM 1438 N N . ASP A 1 205 ? -2.150 17.359 5.926 1.00 76.12 205 ASP A N 1
ATOM 1439 C CA . ASP A 1 205 ? -2.623 17.320 7.299 1.00 76.12 205 ASP A CA 1
ATOM 1440 C C . ASP A 1 205 ? -4.138 17.094 7.253 1.00 76.12 205 ASP A C 1
ATOM 1442 O O . ASP A 1 205 ? -4.783 17.545 6.308 1.00 76.12 205 ASP A O 1
ATOM 1446 N N . CYS A 1 206 ? -4.722 16.454 8.271 1.00 88.00 206 CYS A N 1
ATOM 1447 C CA . CYS A 1 206 ? -6.165 16.216 8.459 1.00 88.00 206 CYS A CA 1
ATOM 1448 C C . CYS A 1 206 ? -7.032 17.505 8.502 1.00 88.00 206 CYS A C 1
ATOM 1450 O O . CYS A 1 206 ? -7.741 17.792 9.471 1.00 88.00 206 CYS A O 1
ATOM 1452 N N . ALA A 1 207 ? -6.967 18.327 7.462 1.00 82.75 207 ALA A N 1
ATOM 1453 C CA . ALA A 1 207 ? -7.489 19.671 7.398 1.00 82.75 207 ALA A CA 1
ATOM 1454 C C . ALA A 1 207 ? -9.021 19.676 7.337 1.00 82.75 207 ALA A C 1
ATOM 1456 O O . ALA A 1 207 ? -9.690 18.727 6.936 1.00 82.75 207 ALA A O 1
ATOM 1457 N N . SER A 1 208 ? -9.604 20.797 7.744 1.00 66.56 208 SER A N 1
ATOM 1458 C CA . SER A 1 208 ? -11.055 20.989 7.821 1.00 66.56 208 SER A CA 1
ATOM 1459 C C . SER A 1 208 ? -11.713 21.366 6.490 1.00 66.56 208 SER A C 1
ATOM 1461 O O . SER A 1 208 ? -12.938 21.435 6.416 1.00 66.56 208 SER A O 1
ATOM 1463 N N . GLN A 1 209 ? -10.926 21.626 5.443 1.00 69.44 209 GLN A N 1
ATOM 1464 C CA . GLN A 1 209 ? -11.416 21.983 4.111 1.00 69.44 209 GLN A CA 1
ATOM 1465 C C . GLN A 1 209 ? -11.187 20.822 3.157 1.00 69.44 209 GLN A C 1
ATOM 1467 O O . GLN A 1 209 ? -10.218 20.818 2.406 1.00 69.44 209 GLN A O 1
ATOM 1472 N N . MET A 1 210 ? -12.072 19.834 3.219 1.00 82.12 210 MET A N 1
ATOM 1473 C CA . MET A 1 210 ? -11.995 18.666 2.354 1.00 82.12 210 MET A CA 1
ATOM 1474 C C . MET A 1 210 ? -13.239 18.564 1.490 1.00 82.12 210 MET A C 1
ATOM 1476 O O . MET A 1 210 ? -14.352 18.834 1.950 1.00 82.12 210 MET A O 1
ATOM 1480 N N . VAL A 1 211 ? -13.038 18.203 0.226 1.00 90.06 211 VAL A N 1
ATOM 1481 C CA . VAL A 1 211 ? -14.130 17.884 -0.687 1.00 90.06 211 VAL A CA 1
ATOM 1482 C C . VAL A 1 211 ? -14.455 16.413 -0.488 1.00 90.06 211 VAL A C 1
ATOM 1484 O O . VAL A 1 211 ? -13.586 15.555 -0.618 1.00 90.06 211 VAL A O 1
ATOM 1487 N N . GLU A 1 212 ? -15.702 16.139 -0.121 1.00 94.06 212 GLU A N 1
ATOM 1488 C CA . GLU A 1 212 ? -16.212 14.774 -0.036 1.00 94.06 212 GLU A CA 1
ATOM 1489 C C . GLU A 1 212 ? -16.205 14.150 -1.433 1.00 94.06 212 GLU A C 1
ATOM 1491 O O . GLU A 1 212 ? -16.699 14.744 -2.397 1.00 94.06 212 GLU A O 1
ATOM 1496 N N . VAL A 1 213 ? -15.631 12.958 -1.532 1.00 94.75 213 VAL A N 1
ATOM 1497 C CA . VAL A 1 213 ? -15.581 12.156 -2.751 1.00 94.75 213 VAL A CA 1
ATOM 1498 C C . VAL A 1 213 ? -16.119 10.760 -2.471 1.00 94.75 213 VAL A C 1
ATOM 1500 O O . VAL A 1 213 ? -16.232 10.326 -1.324 1.00 94.75 213 VAL A O 1
ATOM 1503 N N . ALA A 1 214 ? -16.498 10.047 -3.530 1.00 96.50 214 ALA A N 1
ATOM 1504 C CA . ALA A 1 214 ? -16.951 8.673 -3.374 1.00 96.50 214 ALA A CA 1
ATOM 1505 C C . ALA A 1 214 ? -15.785 7.777 -2.929 1.00 96.50 214 ALA A C 1
ATOM 1507 O O . ALA A 1 214 ? -14.650 7.969 -3.354 1.00 96.50 214 ALA A O 1
ATOM 1508 N N . CYS A 1 215 ? -16.080 6.754 -2.124 1.00 97.31 215 CYS A N 1
ATOM 1509 C CA . CYS A 1 215 ? -15.088 5.782 -1.651 1.00 97.31 215 CYS A CA 1
ATOM 1510 C C . CYS A 1 215 ? -14.300 5.088 -2.772 1.00 97.31 215 CYS A C 1
ATOM 1512 O O . CYS A 1 215 ? -13.175 4.664 -2.536 1.00 97.31 215 CYS A O 1
ATOM 1514 N N . SER A 1 216 ? -14.884 4.992 -3.971 1.00 96.88 216 SER A N 1
ATOM 1515 C CA . SER A 1 216 ? -14.292 4.384 -5.166 1.00 96.88 216 SER A CA 1
ATOM 1516 C C . SER A 1 216 ? -13.403 5.330 -5.981 1.00 96.88 216 SER A C 1
ATOM 1518 O O . SER A 1 216 ? -12.875 4.920 -7.012 1.00 96.88 216 SER A O 1
ATOM 1520 N N . GLU A 1 217 ? -13.300 6.607 -5.601 1.00 93.31 217 GLU A N 1
ATOM 1521 C CA . GLU A 1 217 ? -12.426 7.550 -6.296 1.00 93.31 217 GLU A CA 1
ATOM 1522 C C . GLU A 1 217 ? -10.964 7.234 -5.981 1.00 93.31 217 GLU A C 1
ATOM 1524 O O . GLU A 1 217 ? -10.567 7.041 -4.829 1.00 93.31 217 GLU A O 1
ATOM 1529 N N . VAL A 1 218 ? -10.165 7.181 -7.039 1.00 90.25 218 VAL A N 1
ATOM 1530 C CA . VAL A 1 218 ? -8.746 6.859 -6.964 1.00 90.25 218 VAL A CA 1
ATOM 1531 C C . VAL A 1 218 ? -7.958 8.154 -6.832 1.00 90.25 218 VAL A C 1
ATOM 1533 O O . VAL A 1 218 ? -7.978 8.992 -7.734 1.00 90.25 218 VAL A O 1
ATOM 1536 N N . ALA A 1 219 ? -7.238 8.310 -5.726 1.00 86.56 219 ALA A N 1
ATOM 1537 C CA . ALA A 1 219 ? -6.274 9.391 -5.542 1.00 86.56 219 ALA A CA 1
ATOM 1538 C C . ALA A 1 219 ? -5.123 8.898 -4.669 1.00 86.56 219 ALA A C 1
ATOM 1540 O O . ALA A 1 219 ? -5.337 8.027 -3.832 1.00 86.56 219 ALA A O 1
ATOM 1541 N N . THR A 1 220 ? -3.925 9.450 -4.867 1.00 82.62 220 THR A N 1
ATOM 1542 C CA . THR A 1 220 ? -2.707 9.039 -4.148 1.00 82.62 220 THR A CA 1
ATOM 1543 C C . THR A 1 220 ? -2.814 9.260 -2.646 1.00 82.62 220 THR A C 1
ATOM 1545 O O . THR A 1 220 ? -2.360 8.419 -1.874 1.00 82.62 220 THR A O 1
ATOM 1548 N N . ASP A 1 221 ? -3.471 10.354 -2.257 1.00 86.88 221 ASP A N 1
ATOM 1549 C CA . ASP A 1 221 ? -3.636 10.785 -0.875 1.00 86.88 221 ASP A CA 1
ATOM 1550 C C . ASP A 1 221 ? -5.118 11.064 -0.622 1.00 86.88 221 ASP A C 1
ATOM 1552 O O . ASP A 1 221 ? -5.689 12.056 -1.092 1.00 86.88 221 ASP A O 1
ATOM 1556 N N . ASN A 1 222 ? -5.758 10.153 0.106 1.00 90.12 222 ASN A N 1
ATOM 1557 C CA . ASN A 1 222 ? -7.158 10.269 0.480 1.00 90.12 222 ASN A CA 1
ATOM 1558 C C . ASN A 1 222 ? -7.304 10.189 1.995 1.00 90.12 222 ASN A C 1
ATOM 1560 O O . ASN A 1 222 ? -6.605 9.450 2.687 1.00 90.12 222 ASN A O 1
ATOM 1564 N N . ILE A 1 223 ? -8.291 10.919 2.500 1.00 95.44 223 ILE A N 1
ATOM 1565 C CA . ILE A 1 223 ? -8.778 10.739 3.861 1.00 95.44 223 ILE A CA 1
ATOM 1566 C C . ILE A 1 223 ? -9.912 9.731 3.790 1.00 95.44 223 ILE A C 1
ATOM 1568 O O . ILE A 1 223 ? -10.976 10.024 3.238 1.00 95.44 223 ILE A O 1
ATOM 1572 N N . CYS A 1 224 ? -9.694 8.556 4.361 1.00 96.88 224 CYS A N 1
ATOM 1573 C CA . CYS A 1 224 ? -10.674 7.486 4.381 1.00 96.88 224 CYS A CA 1
ATOM 1574 C C . CYS A 1 224 ? -11.489 7.543 5.672 1.00 96.88 224 CYS A C 1
ATOM 1576 O O . CYS A 1 224 ? -10.938 7.729 6.758 1.00 96.88 224 CYS A O 1
ATOM 1578 N N . VAL A 1 225 ? -12.811 7.390 5.556 1.00 97.50 225 VAL A N 1
ATOM 1579 C CA . VAL A 1 225 ? -13.701 7.156 6.697 1.00 97.50 225 VAL A CA 1
ATOM 1580 C C . VAL A 1 225 ? -14.221 5.734 6.614 1.00 97.50 225 VAL A C 1
ATOM 1582 O O . VAL A 1 225 ? -15.131 5.450 5.836 1.00 97.50 225 VAL A O 1
ATOM 1585 N N . CYS A 1 226 ? -13.652 4.846 7.420 1.00 98.12 226 CYS A N 1
ATOM 1586 C CA . CYS A 1 226 ? -14.057 3.447 7.502 1.00 98.12 226 CYS A CA 1
ATOM 1587 C C . CYS A 1 226 ? -14.957 3.217 8.725 1.00 98.12 226 CYS A C 1
ATOM 1589 O O . CYS A 1 226 ? -14.837 3.916 9.733 1.00 98.12 226 CYS A O 1
ATOM 1591 N N . ALA A 1 227 ? -15.848 2.231 8.655 1.00 97.38 227 ALA A N 1
ATOM 1592 C CA . ALA A 1 227 ? -16.576 1.737 9.822 1.00 97.38 227 ALA A CA 1
ATOM 1593 C C . ALA A 1 227 ? -15.633 1.037 10.824 1.00 97.38 227 ALA A C 1
ATOM 1595 O O . ALA A 1 227 ? -14.525 0.628 10.470 1.00 97.38 227 ALA A O 1
ATOM 1596 N N . LYS A 1 228 ? -16.066 0.886 12.069 1.00 92.06 228 LYS A N 1
ATOM 1597 C CA . LYS A 1 228 ? -15.431 -0.032 13.023 1.00 92.06 228 LYS A CA 1
ATOM 1598 C C . LYS A 1 228 ? -16.138 -1.377 13.056 1.00 92.06 228 LYS A C 1
ATOM 1600 O O . LYS A 1 228 ? -17.389 -1.378 12.998 1.00 92.06 228 LYS A O 1
#

Foldseek 3Di:
DDDDDDDDDDDDPPDDDDDDDDDDDPPPPVPPPPLPQQFAPAQVSQQDLVRQRWGQDPVRFTWGQDPVAPVRIATDCSRPPRHRPHDDPVVSCPDPDDDDDDDDDDDDDDDDDDDDDDDDDDDDDDDDDDDDDDDDDDDDDDDPPPPPQPDWPCRQQVPAALWDWDDTDSWKTWTKGFPSFFFLQVSLVVSVWGWPWKWDPPDSDSDPDTDIDHRRDTDRIMTTITTD

Radius of gyration: 29.95 Å; chains: 1; bounding box: 75×72×88 Å

Secondary structure (DSSP, 8-state):
---PPPPPP--------------------------PPP--SSGGG-B-TT--B-EE-TTS-EEEE-TTSTTSEEE-TTSGGGTTSBP-GGGG-----------------------------------------PPP-----------PPPPPHHHHHTTSTT-EEEEE-SSEEEEEEE-TT-BHHHHHHHTT--EEEEEE-SSSS--S---EE-TT-B-SEEEEEEE-

Sequence (228 aa):
MRTSSLPSPSASLLRIGLGVALGLALEISCNLNPVSVFTCLEDQNCIDEAGMGALCEPNNLCTVPDMTCPSGKRWHDRAADLAGKCYEDSDLGGTDTVAGTGSTGDTDPGSTSSPTTSTTRPADSSGDPDSSGDPPMTTDTGDSSSGGTPMGCDEQFGMAPGYELCEETADSCRFNATTDGGSCDDLCVMYGSTCITAFTNDMSDCASQMVEVACSEVATDNICVCAK

pLDDT: mean 75.71, std 20.63, range [40.62, 98.12]